Protein AF-H9GMM7-F1 (afdb_monomer)

Foldseek 3Di:
DDDDQAAPVNDPDPVVVLVVLCVQQVCCLVPVVVCVVVVHDRDLDDDDDDDPPNCPVVSVSNSCNVNVAAEAEDELVNLPPPDQPVNLVVLVVSLVVCVVRPVYDYHYHNVCSLVDDPPPDDDDCVRSVVSVVSNVCSSVVVVDPPPPPPDDDDDDDDDDDDDDDDDDDDDDDDDD

InterPro domains:
  IPR003593 AAA+ ATPase domain [SM00382] (42-160)
  IPR003959 ATPase, AAA-type, core [PF00004] (46-144)
  IPR027417 P-loop containing nucleoside triphosphate hydrolase [G3DSA:3.40.50.300] (2-171)
  IPR027417 P-loop containing nucleoside triphosphate hydrolase [SSF52540] (4-142)
  IPR050168 AAA ATPase domain-containing protein [PTHR23077] (4-165)

Mean predicted aligned error: 12.72 Å

Sequence (176 aa):
MDFKPVIWDQIGGLEDVKLKLKQSIEWPIKFPEAFVRMGLTRPKGILLYGPSGCAKTTLVKAAATSCHCSFLSVSGADLFSPYVGDSEKILSQVFRQARANTPAIVFLDEIDAILGSRSVGKTDHGVQERVLSVLLNEMDGVGLKLTERRGYKAELEGGSGEQIENEKEVFIPRTS

Secondary structure (DSSP, 8-state):
--PPP--GGGS-S-HHHHHHHIIIIIHHHH-HHHHHHTTPPPP-------STTS-HHHHHHHHHHHHT-EEEEEEHHHHT-SSTTHHHHHHHHHHHHHHHTSSEEEEEESHHHHH-------S-THHHHHHHHHHHHHHHTTT------S----------------------PPP-

pLDDT: mean 71.83, std 20.39, range [27.73, 91.12]

Organism: Anolis carolinensis (NCBI:txid28377)

Radius of gyration: 18.54 Å; Cα contacts (8 Å, |Δi|>4): 137; chains: 1; bounding box: 48×41×50 Å

Solvent-accessible surface area (backbone atoms only — not comparable to full-atom values): 11499 Å² total; per-residue (Å²): 129,89,70,84,82,36,55,69,85,78,50,83,74,62,61,71,58,54,49,51,50,40,59,61,55,43,40,58,70,75,41,49,67,59,32,61,76,69,71,52,79,78,71,89,76,82,64,88,70,76,69,89,86,72,51,60,74,56,52,53,45,15,51,30,48,74,61,72,32,44,70,45,79,47,45,32,73,71,53,66,54,98,56,92,68,55,34,52,53,51,51,55,48,50,54,51,50,38,65,74,42,67,63,50,46,79,44,72,41,58,53,65,69,47,65,50,81,89,65,97,70,86,93,75,61,67,64,48,55,50,43,44,50,51,51,51,37,62,71,75,38,73,82,62,76,76,73,74,73,85,80,84,85,77,87,83,88,88,82,87,86,84,90,80,88,91,76,79,77,58,84,75,80,84,83,129

Nearest PDB structures (foldseek):
  7ln0-assembly1_A  TM=9.190E-01  e=4.250E-09  Homo sapiens
  9e8g-assembly1_D  TM=9.251E-01  e=9.830E-09  Homo sapiens
  7ln4-assembly1_E  TM=8.714E-01  e=7.860E-09  Homo sapiens
  8u9z-assembly1_E  TM=8.955E-01  e=1.229E-08  Saccharomyces cerevisiae
  8rsc-assembly1_F  TM=8.765E-01  e=2.273E-08  Homo sapiens

Structure (mmCIF, N/CA/C/O backbone):
data_AF-H9GMM7-F1
#
_entry.id   AF-H9GMM7-F1
#
loop_
_atom_site.group_PDB
_atom_site.id
_atom_site.type_symbol
_atom_site.label_atom_id
_atom_site.label_alt_id
_atom_site.label_comp_id
_atom_site.label_asym_id
_atom_site.label_entity_id
_atom_site.label_seq_id
_atom_site.pdbx_PDB_ins_code
_atom_site.Cartn_x
_atom_site.Cartn_y
_atom_site.Cartn_z
_atom_site.occupancy
_atom_site.B_iso_or_equiv
_atom_site.auth_seq_id
_atom_site.auth_comp_id
_atom_site.auth_asym_id
_atom_site.auth_atom_id
_atom_site.pdbx_PDB_model_num
ATOM 1 N N . MET A 1 1 ? -7.288 13.085 -6.027 1.00 40.41 1 MET A N 1
ATOM 2 C CA . MET A 1 1 ? -6.879 12.439 -7.288 1.00 40.41 1 MET A CA 1
ATOM 3 C C . MET A 1 1 ? -7.892 11.348 -7.564 1.00 40.41 1 MET A C 1
ATOM 5 O O . MET A 1 1 ? -7.877 10.345 -6.865 1.00 40.41 1 MET A O 1
ATOM 9 N N . ASP A 1 2 ? -8.805 11.576 -8.505 1.00 53.28 2 ASP A N 1
ATOM 10 C CA . ASP A 1 2 ? -9.782 10.569 -8.920 1.00 53.28 2 ASP A CA 1
ATOM 11 C C . ASP A 1 2 ? -9.131 9.637 -9.943 1.00 53.28 2 ASP A C 1
ATOM 13 O O . ASP A 1 2 ? -8.730 10.062 -11.027 1.00 53.28 2 ASP A O 1
ATOM 17 N N . PHE A 1 3 ? -8.980 8.363 -9.587 1.00 69.56 3 PHE A N 1
ATOM 18 C CA . PHE A 1 3 ? -8.647 7.321 -10.552 1.00 69.56 3 PHE A CA 1
ATOM 19 C C . PHE A 1 3 ? -9.947 6.760 -11.135 1.00 69.56 3 PHE A C 1
ATOM 21 O O . PHE A 1 3 ? -10.979 6.736 -10.466 1.00 69.56 3 PHE A O 1
ATOM 28 N N . LYS A 1 4 ? -9.914 6.293 -12.388 1.00 78.12 4 LYS A N 1
ATOM 29 C CA . LYS A 1 4 ? -11.082 5.655 -13.007 1.00 78.12 4 LYS A CA 1
ATOM 30 C C . LYS A 1 4 ? -11.512 4.449 -12.153 1.00 78.12 4 LYS A C 1
ATOM 32 O O . LYS A 1 4 ? -10.677 3.559 -11.976 1.00 78.12 4 LYS A O 1
ATOM 37 N N . PRO A 1 5 ? -12.763 4.388 -11.657 1.00 81.31 5 PRO A N 1
ATOM 38 C CA . PRO A 1 5 ? -13.224 3.260 -10.858 1.00 81.31 5 PRO A CA 1
ATOM 39 C C . PRO A 1 5 ? -13.133 1.974 -11.680 1.00 81.31 5 PRO A C 1
ATOM 41 O O . PRO A 1 5 ? -13.565 1.932 -12.835 1.00 81.31 5 PRO A O 1
ATOM 44 N N . VAL A 1 6 ? -12.542 0.942 -11.080 1.00 86.75 6 VAL A N 1
ATOM 45 C CA . VAL A 1 6 ? -12.380 -0.381 -11.690 1.00 86.75 6 VAL A CA 1
ATOM 46 C C . VAL A 1 6 ? -13.191 -1.372 -10.872 1.00 86.75 6 VAL A C 1
ATOM 48 O O . VAL A 1 6 ? -13.133 -1.354 -9.647 1.00 86.75 6 VAL A O 1
ATOM 51 N N . ILE A 1 7 ? -13.946 -2.241 -11.534 1.00 88.69 7 ILE A N 1
ATOM 52 C CA . ILE A 1 7 ? -14.697 -3.310 -10.863 1.00 88.69 7 ILE A CA 1
ATOM 53 C C . ILE A 1 7 ? -14.005 -4.656 -11.061 1.00 88.69 7 ILE A C 1
ATOM 55 O O . ILE A 1 7 ? -13.323 -4.874 -12.061 1.00 88.69 7 ILE A O 1
ATOM 59 N N . TRP A 1 8 ? -14.202 -5.579 -10.118 1.00 87.12 8 TRP A N 1
ATOM 60 C CA . TRP A 1 8 ? -13.618 -6.923 -10.181 1.00 87.12 8 TRP A CA 1
ATOM 61 C C . TRP A 1 8 ? -13.941 -7.665 -11.484 1.00 87.12 8 TRP A C 1
ATOM 63 O O . TRP A 1 8 ? -13.086 -8.394 -11.985 1.00 87.12 8 TRP A O 1
ATOM 73 N N . ASP A 1 9 ? -15.131 -7.436 -12.042 1.00 86.94 9 ASP A N 1
ATOM 74 C CA . ASP A 1 9 ? -15.609 -8.083 -13.270 1.00 86.94 9 ASP A CA 1
ATOM 75 C C . ASP A 1 9 ? -14.888 -7.593 -14.535 1.00 86.94 9 ASP A C 1
ATOM 77 O O . ASP A 1 9 ? -14.891 -8.274 -15.554 1.00 86.94 9 ASP A O 1
ATOM 81 N N . GLN A 1 10 ? -14.226 -6.430 -14.479 1.00 85.94 10 GLN A N 1
ATOM 82 C CA . GLN A 1 10 ? -13.404 -5.923 -15.586 1.00 85.94 10 GLN A CA 1
ATOM 83 C C . GLN A 1 10 ? -12.032 -6.602 -15.666 1.00 85.94 10 GLN A C 1
ATOM 85 O O . GLN A 1 10 ? -11.309 -6.416 -16.644 1.00 85.94 10 GLN A O 1
ATOM 90 N N . ILE A 1 11 ? -11.648 -7.364 -14.643 1.00 86.38 11 ILE A N 1
ATOM 91 C CA . ILE A 1 11 ? -10.372 -8.071 -14.590 1.00 86.38 11 ILE A CA 1
ATOM 92 C C . ILE A 1 11 ? -10.656 -9.526 -14.953 1.00 86.38 11 ILE A C 1
ATOM 94 O O . ILE A 1 11 ? -11.391 -10.196 -14.237 1.00 86.38 11 ILE A O 1
ATOM 98 N N . GLY A 1 12 ? -10.099 -10.038 -16.048 1.00 85.06 12 GLY A N 1
ATOM 99 C CA . GLY A 1 12 ? -10.225 -11.457 -16.403 1.00 85.06 12 GLY A CA 1
ATOM 100 C C . GLY A 1 12 ? -9.301 -12.344 -15.561 1.00 85.06 12 GLY A C 1
ATOM 101 O O . GLY A 1 12 ? -8.162 -11.960 -15.297 1.00 85.06 12 GLY A O 1
ATOM 102 N N . GLY A 1 13 ? -9.776 -13.525 -15.155 1.00 87.25 13 GLY A N 1
ATOM 103 C CA . GLY A 1 13 ? -8.976 -14.525 -14.438 1.00 87.25 13 GLY A CA 1
ATOM 104 C C . GLY A 1 13 ? -8.567 -14.117 -13.016 1.00 87.25 13 GLY A C 1
ATOM 105 O O . GLY A 1 13 ? -9.158 -13.219 -12.407 1.00 87.25 13 GLY A O 1
ATOM 106 N N . LEU A 1 14 ? -7.499 -14.742 -12.503 1.00 85.62 14 LEU A N 1
ATOM 107 C CA . LEU A 1 14 ? -6.891 -14.453 -11.194 1.00 85.62 14 LEU A CA 1
ATOM 108 C C . LEU A 1 14 ? -7.867 -14.613 -10.015 1.00 85.62 14 LEU A C 1
ATOM 110 O O . LEU A 1 14 ? -7.762 -13.896 -9.020 1.00 85.62 14 LEU A O 1
ATOM 114 N N . GLU A 1 15 ? -8.816 -15.541 -10.114 1.00 87.44 15 GLU A N 1
ATOM 115 C CA . GLU A 1 15 ? -9.887 -15.771 -9.138 1.00 87.44 15 GLU A CA 1
ATOM 116 C C . GLU A 1 15 ? -9.335 -15.968 -7.722 1.00 87.44 15 GLU A C 1
ATOM 118 O O . GLU A 1 15 ? -9.812 -15.329 -6.783 1.00 87.44 15 GLU A O 1
ATOM 123 N N . ASP A 1 16 ? -8.262 -16.747 -7.585 1.00 87.69 16 ASP A N 1
ATOM 124 C CA . ASP A 1 16 ? -7.597 -16.984 -6.301 1.00 87.69 16 ASP A CA 1
ATOM 125 C C . ASP A 1 16 ? -6.982 -15.707 -5.718 1.00 87.69 16 ASP A C 1
ATOM 127 O O . ASP A 1 16 ? -7.075 -15.448 -4.517 1.00 87.69 16 ASP A O 1
ATOM 131 N N . VAL A 1 17 ? -6.365 -14.873 -6.560 1.00 87.75 17 VAL A N 1
ATOM 132 C CA . VAL A 1 17 ? -5.740 -13.611 -6.132 1.00 87.75 17 VAL A CA 1
ATOM 133 C C . VAL A 1 17 ? -6.809 -12.591 -5.756 1.00 87.75 17 VAL A C 1
ATOM 135 O O . VAL A 1 17 ? -6.696 -11.935 -4.720 1.00 87.75 17 VAL A O 1
ATOM 138 N N . LYS A 1 18 ? -7.877 -12.485 -6.555 1.00 89.38 18 LYS A N 1
ATOM 139 C CA . LYS A 1 18 ? -9.043 -11.651 -6.245 1.00 89.38 18 LYS A CA 1
ATOM 140 C C . LYS A 1 18 ? -9.661 -12.073 -4.917 1.00 89.38 18 LYS A C 1
ATOM 142 O O . LYS A 1 18 ? -9.950 -11.214 -4.089 1.00 89.38 18 LYS A O 1
ATOM 147 N N . LEU A 1 19 ? -9.839 -13.377 -4.693 1.00 90.31 19 LEU A N 1
ATOM 148 C CA . LEU A 1 19 ? -10.380 -13.900 -3.443 1.00 90.31 19 LEU A CA 1
ATOM 149 C C . LEU A 1 19 ? -9.476 -13.539 -2.262 1.00 90.31 19 LEU A C 1
ATOM 151 O O . LEU A 1 19 ? -9.968 -12.961 -1.298 1.00 90.31 19 LEU A O 1
ATOM 155 N N . LYS A 1 20 ? -8.163 -13.781 -2.358 1.00 89.12 20 LYS A N 1
ATOM 156 C CA . LYS A 1 20 ? -7.197 -13.404 -1.311 1.00 89.12 20 LYS A CA 1
ATOM 157 C C . LYS A 1 20 ? -7.235 -11.904 -1.008 1.00 89.12 20 LYS A C 1
ATOM 159 O O . LYS A 1 20 ? -7.299 -11.522 0.155 1.00 89.12 20 LYS A O 1
ATOM 164 N N . LEU A 1 21 ? -7.278 -11.047 -2.030 1.00 88.88 21 LEU A N 1
ATOM 165 C CA . LEU A 1 21 ? -7.389 -9.596 -1.840 1.00 88.88 21 LEU A CA 1
ATOM 166 C C . LEU A 1 21 ? -8.697 -9.198 -1.147 1.00 88.88 21 LEU A C 1
ATOM 168 O O . LEU A 1 21 ? -8.673 -8.393 -0.217 1.00 88.88 21 LEU A O 1
ATOM 172 N N . LYS A 1 22 ? -9.832 -9.789 -1.539 1.00 89.56 22 LYS A N 1
ATOM 173 C CA . LYS A 1 22 ? -11.119 -9.573 -0.858 1.00 89.56 22 LYS A CA 1
ATOM 174 C C . LYS A 1 22 ? -11.054 -10.016 0.606 1.00 89.56 22 LYS A C 1
ATOM 176 O O . LYS A 1 22 ? -11.497 -9.288 1.488 1.00 89.56 22 LYS A O 1
ATOM 181 N N . GLN A 1 23 ? -10.446 -11.165 0.886 1.00 88.31 23 GLN A N 1
ATOM 182 C CA . GLN A 1 23 ? -10.272 -11.675 2.247 1.00 88.31 23 GLN A CA 1
ATOM 183 C C . GLN A 1 23 ? -9.379 -10.784 3.110 1.00 88.31 23 GLN A C 1
ATOM 185 O O . GLN A 1 23 ? -9.640 -10.615 4.298 1.00 88.31 23 GLN A O 1
ATOM 190 N N . SER A 1 24 ? -8.327 -10.214 2.527 1.00 86.25 24 SER A N 1
ATOM 191 C CA . SER A 1 24 ? -7.369 -9.390 3.260 1.00 86.25 24 SER A CA 1
ATOM 192 C C . SER A 1 24 ? -7.809 -7.937 3.426 1.00 86.25 24 SER A C 1
ATOM 194 O O . SER A 1 24 ? -7.427 -7.317 4.412 1.00 86.25 24 SER A O 1
ATOM 196 N N . ILE A 1 25 ? -8.595 -7.385 2.497 1.00 86.12 25 ILE A N 1
ATOM 197 C CA . ILE A 1 25 ? -8.978 -5.962 2.502 1.00 86.12 25 ILE A CA 1
ATOM 198 C C . ILE A 1 25 ? -10.464 -5.789 2.822 1.00 86.12 25 ILE A C 1
ATOM 200 O O . ILE A 1 25 ? -10.826 -5.046 3.730 1.00 86.12 25 ILE A O 1
ATOM 204 N N . GLU A 1 26 ? -11.338 -6.485 2.095 1.00 87.25 26 GLU A N 1
ATOM 205 C CA . GLU A 1 26 ? -12.785 -6.266 2.147 1.00 87.25 26 GLU A CA 1
ATOM 206 C C . GLU A 1 26 ? -13.414 -6.886 3.402 1.00 87.25 26 GLU A C 1
ATOM 208 O O . GLU A 1 26 ? -14.242 -6.260 4.065 1.00 87.25 26 GLU A O 1
ATOM 213 N N . TRP A 1 27 ? -13.008 -8.103 3.772 1.00 88.31 27 TRP A N 1
ATOM 214 C CA . TRP A 1 27 ? -13.597 -8.818 4.909 1.00 88.31 27 TRP A CA 1
ATOM 215 C C . TRP A 1 27 ? -13.318 -8.165 6.270 1.00 88.31 27 TRP A C 1
ATOM 217 O O . TRP A 1 27 ? -14.265 -8.069 7.051 1.00 88.31 27 TRP A O 1
ATOM 227 N N . PR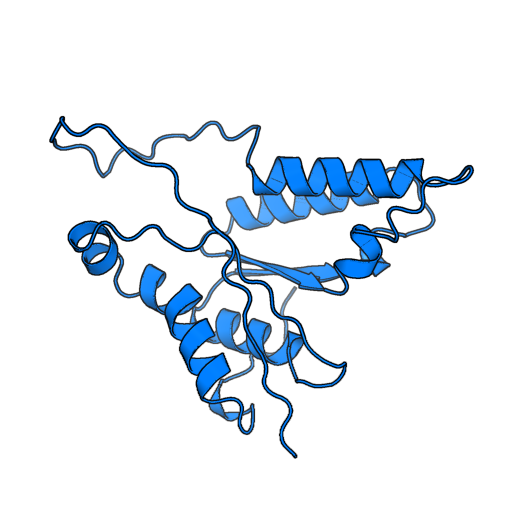O A 1 28 ? -12.105 -7.659 6.578 1.00 84.12 28 PRO A N 1
ATOM 228 C CA . PRO A 1 28 ? -11.861 -6.944 7.831 1.00 84.12 28 PRO A CA 1
ATOM 229 C C . PRO A 1 28 ? -12.707 -5.679 7.994 1.00 84.12 28 PRO A C 1
ATOM 231 O O . PRO A 1 28 ? -13.017 -5.294 9.119 1.00 84.12 28 PRO A O 1
ATOM 234 N N . ILE A 1 29 ? -13.063 -5.028 6.881 1.00 84.06 29 ILE A N 1
ATOM 235 C CA . ILE A 1 29 ? -13.897 -3.821 6.869 1.00 84.06 29 ILE A CA 1
ATOM 236 C C . ILE A 1 29 ? -15.376 -4.197 7.011 1.00 84.06 29 ILE A C 1
ATOM 238 O O . ILE A 1 29 ? -16.099 -3.558 7.771 1.00 84.06 29 ILE A O 1
ATOM 242 N N . LYS A 1 30 ? -15.828 -5.245 6.309 1.00 85.19 30 LYS A N 1
ATOM 243 C CA . LYS A 1 30 ? -17.231 -5.691 6.326 1.00 85.19 30 LYS A CA 1
ATOM 244 C C . LYS A 1 30 ? -17.628 -6.455 7.590 1.00 85.19 30 LYS A C 1
ATOM 246 O O . LYS A 1 30 ? -18.768 -6.337 8.024 1.00 85.19 30 LYS A O 1
ATOM 251 N N . PHE A 1 31 ? -16.718 -7.236 8.172 1.00 87.25 31 PHE A N 1
ATOM 252 C CA . PHE A 1 31 ? -17.006 -8.153 9.282 1.00 87.25 31 PHE A CA 1
ATOM 253 C C . PHE A 1 31 ? -16.039 -7.979 10.469 1.00 87.25 31 PHE A C 1
ATOM 255 O O . PHE A 1 31 ? -15.405 -8.949 10.893 1.00 87.25 31 PHE A O 1
ATOM 262 N N . PRO A 1 32 ? -15.910 -6.772 11.050 1.00 83.25 32 PRO A N 1
ATOM 263 C CA . PRO A 1 32 ? -14.945 -6.515 12.120 1.00 83.25 32 PRO A CA 1
ATOM 264 C C . PRO A 1 32 ? -15.193 -7.373 13.373 1.00 83.25 32 PRO A C 1
ATOM 266 O O . PRO A 1 32 ? -14.242 -7.851 13.990 1.00 83.25 32 PRO A O 1
ATOM 269 N N . GLU A 1 33 ? -16.455 -7.637 13.724 1.00 86.00 33 GLU A N 1
ATOM 270 C CA . GLU A 1 33 ? -16.819 -8.445 14.898 1.00 86.00 33 GLU A CA 1
ATOM 271 C C . GLU A 1 33 ? -16.358 -9.903 14.784 1.00 86.00 33 GLU A C 1
ATOM 273 O O . GLU A 1 33 ? -15.934 -10.507 15.770 1.00 86.00 33 GLU A O 1
ATOM 278 N N . ALA A 1 34 ? -16.395 -10.471 13.575 1.00 85.44 34 ALA A N 1
ATOM 279 C CA . ALA A 1 34 ? -15.941 -11.835 13.334 1.00 85.44 34 ALA A CA 1
ATOM 280 C C . ALA A 1 34 ? -14.430 -11.968 13.583 1.00 85.44 34 ALA A C 1
ATOM 282 O O . ALA A 1 34 ? -13.994 -12.946 14.185 1.00 85.44 34 ALA A O 1
ATOM 283 N N . PHE A 1 35 ? -13.640 -10.962 13.193 1.00 82.44 35 PHE A N 1
ATOM 284 C CA . PHE A 1 35 ? -12.196 -10.936 13.443 1.00 82.44 35 PHE A CA 1
ATOM 285 C C . PHE A 1 35 ? -11.876 -10.858 14.937 1.00 82.44 35 PHE A C 1
ATOM 287 O O . PHE A 1 35 ? -11.020 -11.603 15.408 1.00 82.44 35 PHE A O 1
ATOM 294 N N . VAL A 1 36 ? -12.601 -10.021 15.689 1.00 82.31 36 VAL A N 1
ATOM 295 C CA . VAL A 1 36 ? -12.434 -9.911 17.148 1.00 82.31 36 VAL A CA 1
ATOM 296 C C . VAL A 1 36 ? -12.773 -11.233 17.833 1.00 82.31 36 VAL A C 1
ATOM 298 O O . VAL A 1 36 ? -11.989 -11.724 18.638 1.00 82.31 36 VAL A O 1
ATOM 301 N N . ARG A 1 37 ? -13.903 -11.852 17.471 1.00 85.62 37 ARG A N 1
ATOM 302 C CA . ARG A 1 37 ? -14.341 -13.133 18.051 1.00 85.62 37 ARG A CA 1
ATOM 303 C C . ARG A 1 37 ? -13.377 -14.285 17.779 1.00 85.62 37 ARG A C 1
ATOM 305 O O . ARG A 1 37 ? -13.264 -15.178 18.608 1.00 85.62 37 ARG A O 1
ATOM 312 N N . MET A 1 38 ? -12.719 -14.282 16.623 1.00 85.81 38 MET A N 1
ATOM 313 C CA . MET A 1 38 ? -11.742 -15.308 16.249 1.00 85.81 38 MET A CA 1
ATOM 314 C C . MET A 1 38 ? -10.318 -14.992 16.731 1.00 85.81 38 MET A C 1
ATOM 316 O O . MET A 1 38 ? -9.410 -15.771 16.460 1.00 85.81 38 MET A O 1
ATOM 320 N N . GLY A 1 39 ? -10.093 -13.849 17.393 1.00 83.19 39 GLY A N 1
ATOM 321 C CA . GLY A 1 39 ? -8.751 -13.409 17.782 1.00 83.19 39 GLY A CA 1
ATOM 322 C C . GLY A 1 39 ? -7.826 -13.132 16.590 1.00 83.19 39 GLY A C 1
ATOM 323 O O . GLY A 1 39 ? -6.607 -13.157 16.735 1.00 83.19 39 GLY A O 1
ATOM 324 N N . LEU A 1 40 ? -8.382 -12.885 15.398 1.00 81.25 40 LEU A N 1
ATOM 325 C CA . LEU A 1 40 ? -7.598 -12.656 14.189 1.00 81.25 40 LEU A CA 1
ATOM 326 C C . LEU A 1 40 ? -7.127 -11.206 14.122 1.00 81.25 40 LEU A C 1
ATOM 328 O O . LEU A 1 40 ? -7.917 -10.259 14.182 1.00 81.25 40 LEU A O 1
ATOM 332 N N . THR A 1 41 ? -5.826 -11.027 13.917 1.00 72.06 41 THR A N 1
ATOM 333 C CA . THR A 1 41 ? -5.245 -9.717 13.641 1.00 72.06 41 THR A CA 1
A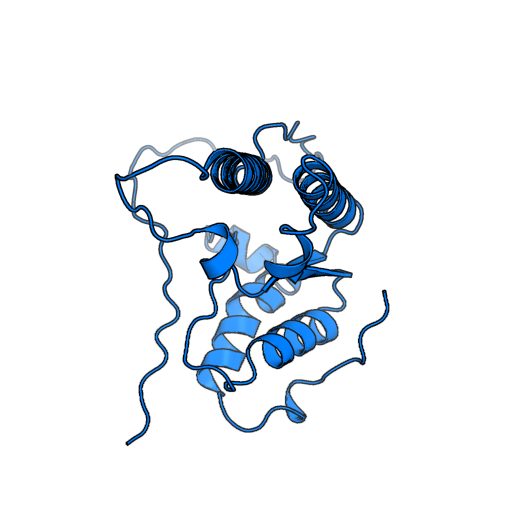TOM 334 C C . THR A 1 41 ? -5.539 -9.297 12.203 1.00 72.06 41 THR A C 1
ATOM 336 O O . THR A 1 41 ? -5.531 -10.095 11.263 1.00 72.06 41 THR A O 1
ATOM 339 N N . ARG A 1 42 ? -5.829 -8.006 12.020 1.00 74.12 42 ARG A N 1
ATOM 340 C CA . ARG A 1 42 ? -6.026 -7.430 10.687 1.00 74.12 42 ARG A CA 1
ATOM 341 C C . ARG A 1 42 ? -4.675 -7.389 9.964 1.00 74.12 42 ARG A C 1
ATOM 343 O O . ARG A 1 42 ? -3.702 -6.935 10.575 1.00 74.12 42 ARG A O 1
ATOM 350 N N . PRO A 1 43 ? -4.591 -7.830 8.697 1.00 75.81 43 PRO A N 1
ATOM 351 C CA . PRO A 1 43 ? -3.345 -7.751 7.947 1.00 75.81 43 PRO A CA 1
ATOM 352 C C . PRO A 1 43 ? -2.920 -6.284 7.811 1.00 75.81 43 PRO A C 1
ATOM 354 O O . PRO A 1 43 ? -3.724 -5.432 7.436 1.00 75.81 43 PRO A O 1
ATOM 357 N N . LYS A 1 44 ? -1.660 -5.989 8.149 1.00 76.94 44 LYS A N 1
ATOM 358 C CA . LYS A 1 44 ? -1.108 -4.623 8.108 1.00 76.94 44 LYS A CA 1
ATOM 359 C C . LYS A 1 44 ? -0.653 -4.201 6.709 1.00 76.94 44 LYS A C 1
ATOM 361 O O . LYS A 1 44 ? -0.609 -3.012 6.421 1.00 76.94 44 LYS A O 1
ATOM 366 N N . GLY A 1 45 ? -0.325 -5.162 5.851 1.00 84.31 45 GLY A N 1
ATOM 367 C CA . GLY A 1 45 ? 0.162 -4.923 4.498 1.00 84.31 45 GLY A CA 1
ATOM 368 C C . GLY A 1 45 ? -0.039 -6.147 3.613 1.00 84.31 45 GLY A C 1
ATOM 369 O O . GLY A 1 45 ? -0.211 -7.262 4.107 1.00 84.31 45 GLY A O 1
ATOM 370 N N . ILE A 1 46 ? -0.054 -5.918 2.302 1.00 88.06 46 ILE A N 1
ATOM 371 C CA . ILE A 1 46 ? -0.185 -6.953 1.275 1.00 88.06 46 ILE A CA 1
ATOM 372 C C . ILE A 1 46 ? 0.896 -6.685 0.237 1.00 88.06 46 ILE A C 1
ATOM 374 O O . ILE A 1 46 ? 0.959 -5.587 -0.313 1.00 88.06 46 ILE A O 1
ATOM 378 N N . LEU A 1 47 ? 1.718 -7.693 -0.043 1.00 88.62 47 LEU A N 1
ATOM 379 C CA . LEU A 1 47 ? 2.709 -7.634 -1.108 1.00 88.62 47 LEU A CA 1
ATOM 380 C C . LEU A 1 47 ? 2.165 -8.350 -2.345 1.00 88.62 47 LEU A C 1
ATOM 382 O O . LEU A 1 47 ? 1.889 -9.549 -2.314 1.00 88.62 47 LEU A O 1
ATOM 386 N N . LEU A 1 48 ? 2.017 -7.607 -3.440 1.00 86.81 48 LEU A N 1
ATOM 387 C CA . LEU A 1 48 ? 1.686 -8.162 -4.748 1.00 86.81 48 LEU A CA 1
ATOM 388 C C . LEU A 1 48 ? 2.956 -8.241 -5.587 1.00 86.81 48 LEU A C 1
ATOM 390 O O . LEU A 1 48 ? 3.462 -7.219 -6.041 1.00 86.81 48 LEU A O 1
ATOM 394 N N . TYR A 1 49 ? 3.443 -9.451 -5.838 1.00 84.38 49 TYR A N 1
ATOM 395 C CA . TYR A 1 49 ? 4.611 -9.682 -6.685 1.00 84.38 49 TYR A CA 1
ATOM 396 C C . TYR A 1 49 ? 4.240 -10.497 -7.921 1.00 84.38 49 TYR A C 1
ATOM 398 O O . TYR A 1 49 ? 3.171 -11.081 -7.987 1.00 84.38 49 TYR A O 1
ATOM 406 N N . GLY A 1 50 ? 5.096 -10.502 -8.939 1.00 82.00 50 GLY A N 1
ATOM 407 C CA . GLY A 1 50 ? 4.919 -11.293 -10.161 1.00 82.00 50 GLY A CA 1
ATOM 408 C C . GLY A 1 50 ? 5.477 -10.567 -11.385 1.00 82.00 50 GLY A C 1
ATOM 409 O O . GLY A 1 50 ? 5.831 -9.393 -11.264 1.00 82.00 50 GLY A O 1
ATOM 410 N N . PRO A 1 51 ? 5.495 -11.195 -12.569 1.00 73.81 51 PRO A N 1
ATOM 411 C CA . PRO A 1 51 ? 6.001 -10.562 -13.784 1.00 73.81 51 PRO A CA 1
ATOM 412 C C . PRO A 1 51 ? 5.228 -9.281 -14.144 1.00 73.81 51 PRO A C 1
ATOM 414 O O . PRO A 1 51 ? 4.0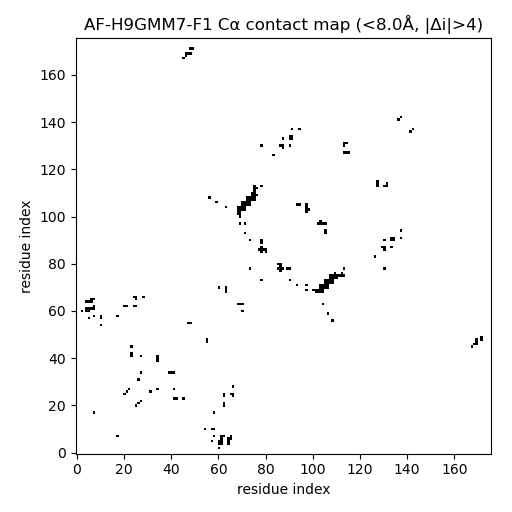69 -9.088 -13.746 1.00 73.81 51 PRO A O 1
ATOM 417 N N . SER A 1 52 ? 5.878 -8.361 -14.856 1.00 72.56 52 SER A N 1
ATOM 418 C CA . SER A 1 52 ? 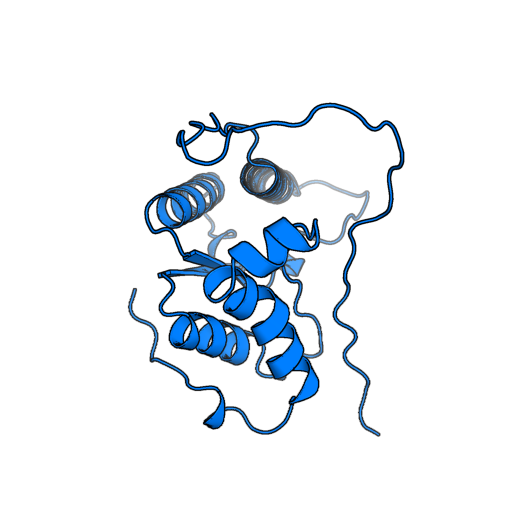5.217 -7.160 -15.372 1.00 72.56 52 SER A CA 1
ATOM 419 C C . SER A 1 52 ? 4.046 -7.563 -16.283 1.00 72.56 52 SER A C 1
ATOM 421 O O . SER A 1 52 ? 4.089 -8.584 -16.964 1.00 72.56 52 SER A O 1
ATOM 423 N N . GLY A 1 53 ? 2.942 -6.812 -16.232 1.00 72.62 53 GLY A N 1
ATOM 424 C CA . GLY A 1 53 ? 1.736 -7.105 -17.023 1.00 72.62 53 GLY A CA 1
ATOM 425 C C . GLY A 1 53 ? 0.641 -7.933 -16.330 1.00 72.62 53 GLY A C 1
ATOM 426 O O . GLY A 1 53 ? -0.465 -8.003 -16.854 1.00 72.62 53 GLY A O 1
ATOM 427 N N . CYS A 1 54 ? 0.852 -8.476 -15.121 1.00 74.25 54 CYS A N 1
ATOM 428 C CA . CYS A 1 54 ? -0.176 -9.251 -14.386 1.00 74.25 54 CYS A CA 1
ATOM 429 C C . CYS A 1 54 ? -1.268 -8.411 -13.685 1.00 74.25 54 CYS A C 1
ATOM 431 O O . CYS A 1 54 ? -1.732 -8.782 -12.610 1.00 74.25 54 CYS A O 1
ATOM 433 N N . ALA A 1 55 ? -1.648 -7.255 -14.234 1.00 82.56 55 ALA A N 1
ATOM 434 C CA . ALA A 1 55 ? -2.739 -6.411 -13.727 1.00 82.56 55 ALA A CA 1
ATOM 435 C C . ALA A 1 55 ? -2.671 -6.021 -12.226 1.00 82.56 55 ALA A C 1
ATOM 437 O O . ALA A 1 55 ? -3.693 -5.642 -11.659 1.00 82.56 55 ALA A O 1
ATOM 438 N N . LYS A 1 56 ? -1.494 -6.060 -11.577 1.00 88.31 56 LYS A N 1
ATOM 439 C CA . LYS A 1 56 ? -1.308 -5.741 -10.143 1.00 88.31 56 LYS A CA 1
ATOM 440 C C . LYS A 1 56 ? -1.906 -4.383 -9.767 1.00 88.31 56 LYS A C 1
ATOM 442 O O . LYS A 1 56 ? -2.781 -4.312 -8.911 1.00 88.31 56 LYS A O 1
ATOM 447 N N . THR A 1 57 ? -1.516 -3.326 -10.477 1.00 87.75 57 THR A N 1
ATOM 448 C CA . THR A 1 57 ? -2.035 -1.966 -10.270 1.00 87.75 57 THR A CA 1
ATOM 449 C C . THR A 1 57 ? -3.556 -1.900 -10.471 1.00 87.75 57 THR A C 1
ATOM 451 O O . THR A 1 57 ? -4.259 -1.211 -9.735 1.00 87.75 57 THR A O 1
ATOM 454 N N . THR A 1 58 ? -4.092 -2.650 -11.438 1.00 89.31 58 THR A N 1
ATOM 455 C CA . THR A 1 58 ? -5.536 -2.719 -11.718 1.00 89.31 58 THR A CA 1
ATOM 456 C C . THR A 1 58 ? -6.301 -3.464 -10.620 1.00 89.31 58 THR A C 1
ATOM 458 O O . THR A 1 58 ? -7.377 -3.019 -10.228 1.00 89.31 58 THR A O 1
ATOM 461 N N . LEU A 1 59 ? -5.741 -4.550 -10.075 1.00 89.69 59 LEU A N 1
ATOM 462 C CA . LEU A 1 59 ? -6.313 -5.310 -8.959 1.00 89.69 59 LEU A CA 1
ATOM 463 C C . LEU A 1 59 ? -6.435 -4.456 -7.697 1.00 89.69 59 LE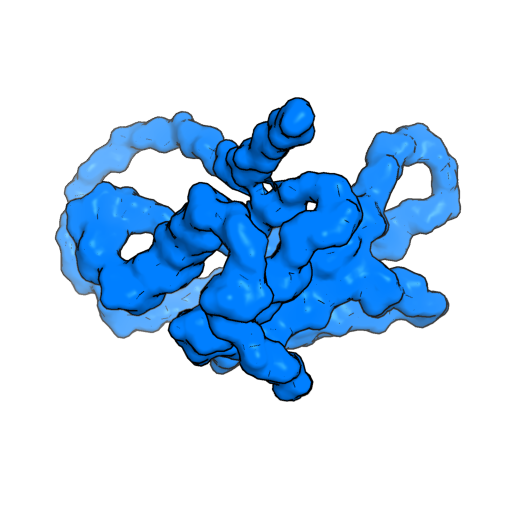U A C 1
ATOM 465 O O . LEU A 1 59 ? -7.478 -4.479 -7.045 1.00 89.69 59 LEU A O 1
ATOM 469 N N . VAL A 1 60 ? -5.404 -3.674 -7.365 1.00 89.44 60 VAL A N 1
ATOM 470 C CA . VAL A 1 60 ? -5.452 -2.800 -6.182 1.00 89.44 60 VAL A CA 1
ATOM 471 C C . VAL A 1 60 ? -6.486 -1.692 -6.367 1.00 89.44 60 VAL A C 1
ATOM 473 O O . VAL A 1 60 ? -7.268 -1.430 -5.455 1.00 89.44 60 VAL A O 1
ATOM 476 N N . LYS A 1 61 ? -6.559 -1.091 -7.561 1.00 89.75 61 LYS A N 1
ATOM 477 C CA . LYS A 1 61 ? -7.600 -0.106 -7.893 1.00 89.75 61 LYS A CA 1
ATOM 478 C C . LYS A 1 61 ? -9.002 -0.700 -7.752 1.00 89.75 61 LYS A C 1
ATOM 480 O O . LYS A 1 61 ? -9.862 -0.067 -7.148 1.00 89.75 61 LYS A O 1
ATOM 485 N N . ALA A 1 62 ? -9.214 -1.929 -8.227 1.00 90.75 62 ALA A N 1
ATOM 486 C CA . ALA A 1 62 ? -10.492 -2.616 -8.068 1.00 90.75 62 ALA A CA 1
ATOM 487 C C . ALA A 1 62 ? -10.835 -2.898 -6.599 1.00 90.75 62 ALA A C 1
ATOM 489 O O . ALA A 1 62 ? -11.974 -2.689 -6.181 1.00 90.75 62 ALA A O 1
ATOM 490 N N . ALA A 1 63 ? -9.851 -3.303 -5.791 1.00 89.19 63 ALA A N 1
ATOM 491 C CA . ALA A 1 63 ? -10.040 -3.487 -4.356 1.00 89.19 63 ALA A CA 1
ATOM 492 C C . ALA A 1 63 ? -10.420 -2.175 -3.650 1.00 89.19 63 ALA A C 1
ATOM 494 O O . ALA A 1 63 ? -11.351 -2.164 -2.843 1.00 89.19 63 ALA A O 1
ATOM 495 N N . ALA A 1 64 ? -9.754 -1.068 -3.993 1.00 90.06 64 ALA A N 1
ATOM 496 C CA . ALA A 1 64 ? -10.043 0.254 -3.446 1.00 90.06 64 ALA A CA 1
ATOM 497 C C . ALA A 1 64 ? -11.452 0.738 -3.811 1.00 90.06 64 ALA A C 1
ATOM 499 O O . ALA A 1 64 ? -12.199 1.161 -2.928 1.00 90.06 64 ALA A O 1
ATOM 500 N N . THR A 1 65 ? -11.843 0.606 -5.084 1.00 89.75 65 THR A N 1
ATOM 501 C CA . THR A 1 65 ? -13.196 0.937 -5.552 1.00 89.75 65 THR A CA 1
ATOM 502 C C . THR A 1 65 ? -14.252 0.071 -4.860 1.00 89.75 65 THR A C 1
ATOM 504 O O . THR A 1 65 ? -15.238 0.599 -4.359 1.00 89.75 65 THR A O 1
ATOM 507 N N . SER A 1 66 ? -14.033 -1.243 -4.761 1.00 87.88 66 SER A N 1
ATOM 508 C CA . SER A 1 66 ? -14.971 -2.182 -4.125 1.00 87.88 66 SER A CA 1
ATOM 509 C C . SER A 1 66 ? -15.203 -1.870 -2.644 1.00 87.88 66 SER A C 1
ATOM 511 O O . SER A 1 66 ? -16.328 -1.953 -2.149 1.00 87.88 66 SER A O 1
ATOM 513 N N . CYS A 1 67 ? -14.148 -1.475 -1.929 1.00 86.38 67 CYS A N 1
ATOM 514 C CA . CYS A 1 67 ? -14.227 -1.146 -0.506 1.00 86.38 67 CYS A CA 1
ATOM 515 C C . CYS A 1 67 ? -14.645 0.309 -0.234 1.00 86.38 67 CYS A C 1
ATOM 517 O O . CYS A 1 67 ? -14.825 0.661 0.927 1.00 86.38 67 CYS A O 1
ATOM 519 N N . HIS A 1 68 ? -14.816 1.137 -1.274 1.00 87.12 68 HIS A N 1
ATOM 520 C CA . HIS A 1 68 ? -15.080 2.578 -1.156 1.00 87.12 68 HIS A CA 1
ATOM 521 C C . HIS A 1 68 ? -14.039 3.293 -0.271 1.00 87.12 68 HIS A C 1
ATOM 523 O O . HIS A 1 68 ? -14.364 4.186 0.510 1.00 87.12 68 HIS A O 1
ATOM 529 N N . CYS A 1 69 ? -12.776 2.871 -0.382 1.00 86.69 69 CYS A N 1
ATOM 530 C CA . CYS A 1 69 ? -11.666 3.409 0.399 1.00 86.69 69 CYS A CA 1
ATOM 531 C C . CYS A 1 69 ? -10.958 4.537 -0.352 1.00 86.69 69 CYS A C 1
ATOM 533 O O . CYS A 1 69 ? -10.865 4.521 -1.581 1.00 86.69 69 CYS A O 1
ATOM 535 N N . SER A 1 70 ? -10.366 5.468 0.397 1.00 88.38 70 SER A N 1
ATOM 536 C CA . SER A 1 70 ? -9.429 6.433 -0.178 1.00 88.38 70 SER A CA 1
ATOM 537 C C . SER A 1 70 ? -8.223 5.697 -0.768 1.00 88.38 70 SER A C 1
ATOM 539 O O . SER A 1 70 ? -7.669 4.804 -0.129 1.00 88.38 70 SER A O 1
ATOM 541 N N . PHE A 1 71 ? -7.816 6.050 -1.983 1.00 90.38 71 PHE A N 1
ATOM 542 C CA . PHE A 1 71 ? -6.688 5.427 -2.669 1.00 90.38 71 PHE A CA 1
ATOM 543 C C . PHE A 1 71 ? -5.569 6.446 -2.849 1.00 90.38 71 PHE A C 1
ATOM 545 O O . PHE A 1 71 ? -5.762 7.476 -3.496 1.00 90.38 71 PHE A O 1
ATOM 552 N N . LEU A 1 72 ? -4.400 6.149 -2.288 1.00 90.19 72 LEU A N 1
ATOM 553 C CA . LEU A 1 72 ? -3.196 6.954 -2.447 1.00 90.19 72 LEU A CA 1
ATOM 554 C C . LEU A 1 72 ? -2.120 6.084 -3.085 1.00 90.19 72 LEU A C 1
ATOM 556 O O . LEU A 1 72 ? -1.800 5.026 -2.553 1.00 90.19 72 LEU A O 1
ATOM 560 N N . SER A 1 73 ? -1.568 6.513 -4.215 1.00 88.50 73 SER A N 1
ATOM 561 C CA . SER A 1 73 ? -0.488 5.803 -4.902 1.00 88.50 73 SER A CA 1
ATOM 562 C C . SER A 1 73 ? 0.814 6.581 -4.819 1.00 88.50 73 SER A C 1
ATOM 564 O O . SER A 1 73 ? 0.808 7.795 -5.014 1.00 88.50 73 SER A O 1
ATOM 566 N N . VAL A 1 74 ? 1.912 5.869 -4.593 1.00 87.94 74 VAL A N 1
ATOM 567 C CA . VAL A 1 74 ? 3.280 6.384 -4.668 1.00 87.94 74 VAL A CA 1
ATOM 568 C C . VAL A 1 74 ? 4.078 5.409 -5.519 1.00 87.94 74 VAL A C 1
ATOM 570 O O . VAL A 1 74 ? 4.124 4.225 -5.188 1.00 87.94 74 VAL A O 1
ATOM 573 N N . SER A 1 75 ? 4.674 5.874 -6.614 1.00 85.06 75 SER A N 1
ATOM 574 C CA . SER A 1 75 ? 5.636 5.078 -7.383 1.00 85.06 75 SER A CA 1
ATOM 575 C C . SER A 1 75 ? 7.055 5.354 -6.882 1.00 85.06 75 SER A C 1
ATOM 577 O O . SER A 1 75 ? 7.365 6.461 -6.437 1.00 85.06 75 SER A O 1
ATOM 579 N N . GLY A 1 76 ? 7.940 4.360 -6.986 1.00 78.31 76 GLY A N 1
ATOM 580 C CA . GLY A 1 76 ? 9.376 4.565 -6.811 1.00 78.31 76 GLY A CA 1
ATOM 581 C C . GLY A 1 76 ? 9.903 5.735 -7.652 1.00 78.31 76 GLY A C 1
ATOM 582 O O . GLY A 1 76 ? 10.663 6.551 -7.137 1.00 78.31 76 GLY A O 1
ATOM 583 N N . ALA A 1 77 ? 9.429 5.902 -8.891 1.00 76.19 77 ALA A N 1
ATOM 584 C CA . ALA A 1 77 ? 9.808 7.023 -9.751 1.00 76.19 77 ALA A CA 1
ATOM 585 C C . ALA A 1 77 ? 9.468 8.402 -9.145 1.00 76.19 77 ALA A C 1
ATOM 587 O O . ALA A 1 77 ? 10.267 9.332 -9.267 1.00 76.19 77 ALA A O 1
ATOM 588 N N . ASP A 1 78 ? 8.342 8.529 -8.430 1.00 75.56 78 ASP A N 1
ATOM 589 C CA . ASP A 1 78 ? 7.940 9.782 -7.767 1.00 75.56 78 ASP A CA 1
ATOM 590 C C . ASP A 1 78 ? 8.902 10.166 -6.628 1.00 75.56 78 ASP A C 1
ATOM 592 O O . ASP A 1 78 ? 9.070 11.343 -6.304 1.00 75.56 78 ASP A O 1
ATOM 596 N N . LEU A 1 79 ? 9.555 9.170 -6.022 1.00 72.19 79 LEU A N 1
ATOM 597 C CA . LEU A 1 79 ? 10.471 9.341 -4.895 1.00 72.19 79 LEU A CA 1
ATOM 598 C C . LEU A 1 79 ? 11.928 9.584 -5.322 1.00 72.19 79 LEU A C 1
ATOM 600 O O . LEU A 1 79 ? 12.746 9.938 -4.474 1.00 72.19 79 LEU A O 1
ATOM 604 N N . PHE A 1 80 ? 12.273 9.455 -6.604 1.00 68.00 80 PHE A N 1
ATOM 605 C CA . PHE A 1 80 ? 13.634 9.691 -7.118 1.00 68.00 80 PHE A CA 1
ATOM 606 C C . PHE A 1 80 ? 13.749 10.936 -8.016 1.00 68.00 80 PHE A C 1
ATOM 608 O O . PHE A 1 80 ? 14.653 11.037 -8.844 1.00 68.00 80 PHE A O 1
ATOM 615 N N . SER A 1 81 ? 12.862 11.921 -7.834 1.00 59.53 81 SER A N 1
ATOM 616 C CA . SER A 1 81 ? 12.982 13.242 -8.469 1.00 59.53 81 SER A CA 1
ATOM 617 C C . SER A 1 81 ? 14.341 13.903 -8.142 1.00 59.53 81 SER A C 1
ATOM 619 O O . SER A 1 81 ? 14.829 13.746 -7.021 1.00 59.53 81 SER A O 1
ATOM 621 N N . PRO A 1 82 ? 14.962 14.676 -9.062 1.00 54.78 82 PRO A N 1
ATOM 622 C CA . PRO A 1 82 ? 16.305 15.262 -8.892 1.00 54.78 82 PRO A CA 1
ATOM 623 C C . PRO A 1 82 ? 16.477 16.238 -7.707 1.00 54.78 82 PRO A C 1
ATOM 625 O O . PRO A 1 82 ? 17.573 16.755 -7.490 1.00 54.78 82 PRO A O 1
ATOM 628 N N . TYR A 1 83 ? 15.428 16.497 -6.924 1.00 54.66 83 TYR A N 1
ATOM 629 C CA . TYR A 1 83 ? 15.453 17.371 -5.755 1.00 54.66 83 TYR A CA 1
ATOM 630 C C . TYR A 1 83 ? 15.595 16.567 -4.455 1.00 54.66 83 TYR A C 1
ATOM 632 O O . TYR A 1 83 ? 14.639 16.003 -3.920 1.00 54.66 83 TYR A O 1
ATOM 640 N N . VAL A 1 84 ? 16.817 16.551 -3.918 1.00 55.19 84 VAL A N 1
ATOM 641 C CA . VAL A 1 84 ? 17.162 15.907 -2.643 1.00 55.19 84 VAL A CA 1
ATOM 642 C C . VAL A 1 84 ? 16.345 16.527 -1.495 1.00 55.19 84 VAL A C 1
ATOM 644 O O . VAL A 1 84 ? 16.563 17.680 -1.128 1.00 55.19 84 VAL A O 1
ATOM 647 N N . GLY A 1 85 ? 15.420 15.756 -0.908 1.00 63.97 85 GLY A N 1
ATOM 648 C CA . GLY A 1 85 ? 14.638 16.128 0.286 1.00 63.97 85 GLY A CA 1
ATOM 649 C C . GLY A 1 85 ? 13.127 16.289 0.078 1.00 63.97 85 GLY A C 1
ATOM 650 O O . GLY A 1 85 ? 12.383 16.285 1.060 1.00 63.97 85 GLY A O 1
ATOM 651 N N . ASP A 1 86 ? 12.647 16.376 -1.164 1.00 76.69 86 ASP A N 1
ATOM 652 C CA . ASP A 1 86 ? 11.200 16.402 -1.433 1.00 76.69 86 ASP A CA 1
ATOM 653 C C . ASP A 1 86 ? 10.566 15.013 -1.315 1.00 76.69 86 ASP A C 1
ATOM 655 O O . ASP A 1 86 ? 9.443 14.887 -0.830 1.00 76.69 86 ASP A O 1
ATOM 659 N N . SER A 1 87 ? 11.308 13.955 -1.638 1.00 79.44 87 SER A N 1
ATOM 660 C CA . SER A 1 87 ? 10.826 12.570 -1.594 1.00 79.44 87 SER A CA 1
ATOM 661 C C . SER A 1 87 ? 10.375 12.129 -0.198 1.00 79.44 87 SER A C 1
ATOM 663 O O . SER A 1 87 ? 9.304 11.546 -0.042 1.00 79.44 87 SER A O 1
ATOM 665 N N . GLU A 1 88 ? 11.155 12.456 0.838 1.00 83.19 88 GLU A N 1
ATOM 666 C CA . GLU A 1 88 ? 10.827 12.135 2.236 1.00 83.19 88 GLU A CA 1
ATOM 667 C C . GLU A 1 88 ? 9.542 12.849 2.684 1.00 83.19 88 GLU A C 1
ATOM 669 O O . GLU A 1 88 ? 8.667 12.254 3.321 1.00 83.19 88 GLU A O 1
ATOM 674 N N . LYS A 1 89 ? 9.397 14.127 2.304 1.00 84.94 89 LYS A N 1
ATOM 675 C CA . LYS A 1 89 ? 8.212 14.934 2.622 1.00 84.94 89 LYS A CA 1
ATOM 676 C C . LYS A 1 89 ? 6.974 14.414 1.910 1.00 84.94 89 LYS A C 1
ATOM 678 O O . LYS A 1 89 ? 5.927 14.315 2.546 1.00 84.94 89 LYS A O 1
ATOM 683 N N . ILE A 1 90 ? 7.089 14.074 0.625 1.00 85.44 90 ILE A N 1
ATOM 684 C CA . ILE A 1 90 ? 5.998 13.491 -0.164 1.00 85.44 90 ILE A CA 1
ATOM 685 C C . ILE A 1 90 ? 5.522 12.206 0.509 1.00 85.44 90 ILE A C 1
ATOM 687 O O . ILE A 1 90 ? 4.328 12.063 0.769 1.00 85.44 90 ILE A O 1
ATOM 691 N N . LEU A 1 91 ? 6.450 11.315 0.868 1.00 87.19 91 LEU A N 1
ATOM 692 C CA . LEU A 1 91 ? 6.117 10.050 1.508 1.00 87.19 91 LEU A CA 1
ATOM 693 C C . LEU A 1 91 ? 5.395 10.261 2.846 1.00 87.19 91 LEU A C 1
ATOM 695 O O . LEU A 1 91 ? 4.285 9.760 3.035 1.00 87.19 91 LEU A O 1
ATOM 699 N N . SER A 1 92 ? 5.959 11.072 3.746 1.00 87.88 92 SER A N 1
ATOM 700 C CA . SER A 1 92 ? 5.323 11.358 5.040 1.00 87.88 92 SER A CA 1
ATOM 701 C C . SER A 1 92 ? 3.961 12.052 4.876 1.00 87.88 92 SER A C 1
ATOM 703 O O . SER A 1 92 ? 2.994 11.742 5.580 1.00 87.88 92 SER A O 1
ATOM 705 N N . GLN A 1 93 ? 3.826 12.947 3.892 1.00 88.12 93 GLN A N 1
ATOM 706 C CA . GLN A 1 93 ? 2.561 13.607 3.581 1.00 88.12 93 GLN A CA 1
ATOM 707 C C . GLN A 1 93 ? 1.503 12.617 3.083 1.00 88.12 93 GLN A C 1
ATOM 709 O O . GLN A 1 93 ? 0.353 12.708 3.519 1.00 88.12 93 GLN A O 1
ATOM 714 N N . VAL A 1 94 ? 1.865 11.665 2.220 1.00 90.19 94 VAL A N 1
ATOM 715 C CA . VAL A 1 94 ? 0.947 10.623 1.737 1.00 90.19 94 VAL A CA 1
ATOM 716 C C . VAL A 1 94 ? 0.440 9.780 2.902 1.00 90.19 94 VAL A C 1
ATOM 718 O O . VAL A 1 94 ? -0.770 9.626 3.062 1.00 90.19 94 VAL A O 1
ATOM 721 N N . PHE A 1 95 ? 1.327 9.307 3.779 1.00 88.75 95 PHE A N 1
ATOM 722 C CA . PHE A 1 95 ? 0.919 8.544 4.961 1.00 88.75 95 PHE A CA 1
ATOM 723 C C . PHE A 1 95 ? 0.051 9.375 5.918 1.00 88.75 95 PHE A C 1
ATOM 725 O O . PHE A 1 95 ? -0.948 8.883 6.452 1.00 88.75 95 PHE A O 1
ATOM 732 N N . ARG A 1 96 ? 0.349 10.668 6.089 1.00 89.38 96 ARG A N 1
ATOM 733 C CA . ARG A 1 96 ? -0.492 11.589 6.868 1.00 89.38 96 ARG A CA 1
ATOM 734 C C . ARG A 1 96 ? -1.888 11.752 6.261 1.00 89.38 96 ARG A C 1
ATOM 736 O O . ARG A 1 96 ? -2.870 11.734 7.003 1.00 89.38 96 ARG A O 1
ATOM 743 N N . GLN A 1 97 ? -1.992 11.894 4.941 1.00 89.50 97 GLN A N 1
ATOM 744 C CA . GLN A 1 97 ? -3.273 11.978 4.237 1.00 89.50 97 GLN A CA 1
ATOM 745 C C . GLN A 1 97 ? -4.047 10.658 4.306 1.00 89.50 97 GLN A C 1
ATOM 747 O O . GLN A 1 97 ? -5.258 10.681 4.517 1.00 89.50 97 GLN A O 1
ATOM 752 N N . ALA A 1 98 ? -3.370 9.516 4.188 1.00 89.31 98 ALA A N 1
ATOM 753 C CA . ALA A 1 98 ? -3.984 8.200 4.331 1.00 89.31 98 ALA A CA 1
ATOM 754 C C . ALA A 1 98 ? -4.617 8.031 5.720 1.00 89.31 98 ALA A C 1
ATOM 756 O O . ALA A 1 98 ? -5.778 7.644 5.832 1.00 89.31 98 ALA A O 1
ATOM 757 N N . ARG A 1 99 ? -3.893 8.420 6.780 1.00 85.62 99 ARG A N 1
ATOM 758 C CA . ARG A 1 99 ? -4.408 8.404 8.159 1.00 85.62 99 ARG A CA 1
ATOM 759 C C . ARG A 1 99 ? -5.630 9.305 8.336 1.00 85.62 99 ARG A C 1
ATOM 761 O O . ARG A 1 99 ? -6.597 8.894 8.978 1.00 85.62 99 ARG A O 1
ATOM 768 N N . ALA A 1 100 ? -5.609 10.505 7.756 1.00 87.81 100 ALA A N 1
ATOM 769 C CA . ALA A 1 100 ? -6.733 11.439 7.821 1.00 87.81 100 ALA A CA 1
ATOM 770 C C . ALA A 1 100 ? -7.986 10.925 7.086 1.00 87.81 100 ALA A C 1
ATOM 772 O O . ALA A 1 100 ? -9.099 11.213 7.517 1.00 87.81 100 ALA A O 1
ATOM 773 N N . ASN A 1 101 ? -7.811 10.131 6.026 1.00 86.50 101 ASN A N 1
ATOM 774 C CA . ASN A 1 101 ? -8.885 9.642 5.156 1.00 86.50 101 ASN A CA 1
ATOM 775 C C . ASN A 1 101 ? -9.210 8.150 5.370 1.00 86.50 101 ASN A C 1
ATOM 777 O O . ASN A 1 101 ? -9.466 7.426 4.411 1.00 86.50 101 ASN A O 1
ATOM 781 N N . THR A 1 102 ? -9.186 7.670 6.618 1.00 83.44 102 THR A N 1
ATOM 782 C CA . THR A 1 102 ? -9.510 6.267 6.942 1.00 83.44 102 THR A CA 1
ATOM 783 C C . THR A 1 102 ? -10.992 5.962 6.643 1.00 83.44 102 THR A C 1
ATOM 785 O O . THR A 1 102 ? -11.844 6.714 7.122 1.00 83.44 102 THR A O 1
ATOM 788 N N . PRO A 1 103 ? -11.336 4.853 5.953 1.00 86.38 103 PRO A N 1
ATOM 789 C CA . PRO A 1 103 ? -10.463 3.774 5.474 1.00 86.38 103 PRO A CA 1
ATOM 790 C C . PRO A 1 103 ? -9.698 4.135 4.187 1.00 86.38 103 PRO A C 1
ATOM 792 O O . PRO A 1 103 ? -10.281 4.606 3.211 1.00 86.38 103 PRO A O 1
ATOM 795 N N . ALA A 1 104 ? -8.387 3.874 4.178 1.00 88.56 104 ALA A N 1
ATOM 796 C CA . ALA A 1 104 ? -7.493 4.211 3.071 1.00 88.56 104 ALA A CA 1
ATOM 797 C C . ALA A 1 104 ? -6.588 3.034 2.677 1.00 88.56 104 ALA A C 1
ATOM 799 O O . ALA A 1 104 ? -6.187 2.238 3.524 1.00 88.56 104 ALA A O 1
ATOM 800 N N . ILE A 1 105 ? -6.242 2.966 1.393 1.00 89.62 105 ILE A N 1
ATOM 801 C CA . ILE A 1 105 ? -5.260 2.051 0.813 1.00 89.62 105 ILE A CA 1
ATOM 802 C C . ILE A 1 105 ? -4.109 2.897 0.268 1.00 89.62 105 ILE A C 1
ATOM 804 O O . ILE A 1 105 ? -4.312 3.730 -0.617 1.00 89.62 105 ILE A O 1
ATOM 808 N N . VAL A 1 106 ? -2.908 2.663 0.797 1.00 91.06 106 VAL A N 1
ATOM 809 C CA . VAL A 1 106 ? -1.661 3.214 0.258 1.00 91.06 106 VAL A CA 1
ATOM 810 C C . VAL A 1 106 ? -1.036 2.155 -0.640 1.00 91.06 106 VAL A C 1
ATOM 812 O O . VAL A 1 106 ? -0.714 1.061 -0.181 1.00 91.06 106 VAL A O 1
ATOM 815 N N . PHE A 1 107 ? -0.902 2.463 -1.924 1.00 91.12 107 PHE A N 1
ATOM 816 C CA . PHE A 1 107 ? -0.297 1.593 -2.919 1.00 91.12 107 PHE A CA 1
ATOM 817 C C . PHE A 1 107 ? 1.107 2.086 -3.255 1.00 91.12 107 PHE A C 1
ATOM 819 O O . PHE A 1 107 ? 1.272 3.207 -3.732 1.00 91.12 107 PHE A O 1
ATOM 826 N N . LEU A 1 108 ? 2.098 1.237 -2.997 1.00 89.25 108 LEU A N 1
ATOM 827 C CA . LEU A 1 108 ? 3.495 1.475 -3.337 1.00 89.25 108 LEU A CA 1
ATOM 828 C C . LEU A 1 108 ? 3.804 0.684 -4.610 1.00 89.25 108 LEU A C 1
ATOM 830 O O . LEU A 1 108 ? 3.864 -0.545 -4.562 1.00 89.25 108 LEU A O 1
ATOM 834 N N . ASP A 1 109 ? 3.935 1.380 -5.736 1.00 86.88 109 ASP A N 1
ATOM 835 C CA . ASP A 1 109 ? 4.337 0.768 -7.005 1.00 86.88 109 ASP A CA 1
ATOM 836 C C . ASP A 1 109 ? 5.859 0.837 -7.156 1.00 86.88 109 ASP A C 1
ATOM 838 O O . ASP A 1 109 ? 6.487 1.779 -6.670 1.00 86.88 109 ASP A O 1
ATOM 842 N N . GLU A 1 110 ? 6.449 -0.151 -7.827 1.00 83.31 110 GLU A N 1
ATOM 843 C CA . GLU A 1 110 ? 7.907 -0.221 -8.045 1.00 83.31 110 GLU A CA 1
ATOM 844 C C . GLU A 1 110 ? 8.711 -0.106 -6.731 1.00 83.31 110 GLU A C 1
ATOM 846 O O . GLU A 1 110 ? 9.721 0.596 -6.637 1.00 83.31 110 GLU A O 1
ATOM 851 N N . ILE A 1 111 ? 8.241 -0.777 -5.670 1.00 78.69 111 ILE A N 1
ATOM 852 C CA . ILE A 1 111 ? 8.898 -0.743 -4.352 1.00 78.69 111 ILE A CA 1
ATOM 853 C C . ILE A 1 111 ? 10.338 -1.270 -4.407 1.00 78.69 111 ILE A C 1
ATOM 855 O O . ILE A 1 111 ? 11.181 -0.869 -3.610 1.00 78.69 111 ILE A O 1
ATOM 859 N N . ASP A 1 112 ? 10.646 -2.128 -5.375 1.00 77.62 112 ASP A N 1
ATOM 860 C CA . ASP A 1 112 ? 11.991 -2.608 -5.674 1.00 77.62 112 ASP A CA 1
ATOM 861 C C . ASP A 1 112 ? 12.959 -1.469 -6.030 1.00 77.62 112 ASP A C 1
ATOM 863 O O . ASP A 1 112 ? 14.119 -1.513 -5.614 1.00 77.62 112 ASP A O 1
ATOM 867 N N . ALA A 1 113 ? 12.483 -0.402 -6.682 1.00 77.06 113 ALA A N 1
ATOM 868 C CA . ALA A 1 113 ? 13.284 0.795 -6.931 1.00 77.06 113 ALA A CA 1
ATOM 869 C C . ALA A 1 113 ? 13.680 1.500 -5.622 1.00 77.06 113 ALA A C 1
ATOM 871 O O . ALA A 1 113 ? 14.790 2.016 -5.508 1.00 77.06 113 ALA A O 1
ATOM 872 N N . ILE A 1 114 ? 12.801 1.485 -4.614 1.00 74.69 114 ILE A N 1
ATOM 873 C CA . ILE A 1 114 ? 13.049 2.074 -3.289 1.00 74.69 114 ILE A CA 1
ATOM 874 C C . ILE A 1 114 ? 13.960 1.165 -2.456 1.00 74.69 114 ILE A C 1
ATOM 876 O O . ILE A 1 114 ? 14.854 1.656 -1.771 1.00 74.69 114 ILE A O 1
ATOM 880 N N . LEU A 1 115 ? 13.777 -0.155 -2.539 1.00 73.94 115 LEU A N 1
ATOM 881 C CA . LEU A 1 115 ? 14.543 -1.141 -1.768 1.00 73.94 115 LEU A CA 1
ATOM 882 C C . LEU A 1 115 ? 15.999 -1.260 -2.231 1.00 73.94 115 LEU A C 1
ATOM 884 O O . LEU A 1 115 ? 16.887 -1.421 -1.394 1.00 73.94 115 LEU A O 1
ATOM 888 N N . GLY A 1 116 ? 16.242 -1.145 -3.539 1.00 62.22 116 GLY A N 1
ATOM 889 C CA . GLY A 1 116 ? 17.581 -1.169 -4.118 1.00 62.22 116 GLY A CA 1
ATOM 890 C C . GLY A 1 116 ? 18.293 -2.510 -3.991 1.00 62.22 116 GLY A C 1
ATOM 891 O O . GLY A 1 116 ? 17.954 -3.389 -3.199 1.00 62.22 116 GLY A O 1
ATOM 892 N N . SER A 1 117 ? 19.355 -2.667 -4.776 1.00 53.62 117 SER A N 1
ATOM 893 C CA . SER A 1 117 ? 20.324 -3.725 -4.505 1.00 53.62 117 SER A CA 1
ATOM 894 C C . SER A 1 117 ? 21.073 -3.311 -3.241 1.00 53.62 117 SER A C 1
ATOM 896 O O . SER A 1 117 ? 21.768 -2.297 -3.276 1.00 53.62 117 SER A O 1
ATOM 898 N N . ARG A 1 118 ? 20.982 -4.071 -2.141 1.00 54.09 118 ARG A N 1
ATOM 899 C CA . ARG A 1 118 ? 21.899 -3.950 -0.987 1.00 54.09 118 ARG A CA 1
ATOM 900 C C . ARG A 1 118 ? 23.336 -4.324 -1.402 1.00 54.09 118 ARG A C 1
ATOM 902 O O . ARG A 1 118 ? 23.923 -5.260 -0.867 1.00 54.09 118 ARG A O 1
ATOM 909 N N . SER A 1 119 ? 23.901 -3.668 -2.415 1.00 42.88 119 SER A N 1
ATOM 910 C CA . SER A 1 119 ? 25.274 -3.898 -2.837 1.00 42.88 119 SER A CA 1
ATOM 911 C C . SER A 1 119 ? 26.182 -3.138 -1.879 1.00 42.88 119 SER A C 1
ATOM 913 O O . SER A 1 119 ? 26.077 -1.925 -1.716 1.00 42.88 119 SER A O 1
ATOM 915 N N . VAL A 1 120 ? 27.048 -3.888 -1.208 1.00 50.41 120 VAL A N 1
ATOM 916 C CA . VAL A 1 120 ? 27.982 -3.465 -0.155 1.00 50.41 120 VAL A CA 1
ATOM 917 C C . VAL A 1 120 ? 29.149 -2.645 -0.747 1.00 50.41 120 VAL A C 1
ATOM 919 O O . VAL A 1 120 ? 30.308 -2.808 -0.383 1.00 50.41 120 VAL A O 1
ATOM 922 N N . GLY A 1 121 ? 28.887 -1.760 -1.712 1.00 50.50 121 GLY A N 1
ATOM 923 C CA . GLY A 1 121 ? 29.942 -1.104 -2.474 1.00 50.50 121 GLY A CA 1
ATOM 924 C C . GLY A 1 121 ? 29.542 0.216 -3.119 1.00 50.50 121 GLY A C 1
ATOM 925 O O . GLY A 1 121 ? 28.906 0.227 -4.160 1.00 50.50 121 GLY A O 1
ATOM 926 N N . LYS A 1 122 ? 30.105 1.296 -2.562 1.00 46.59 122 LYS A N 1
ATOM 927 C CA . LYS A 1 122 ? 30.459 2.564 -3.228 1.00 46.59 122 LYS A CA 1
ATOM 928 C C . LYS A 1 122 ? 29.336 3.578 -3.564 1.00 46.59 122 LYS A C 1
ATOM 930 O O . LYS A 1 122 ? 28.755 3.599 -4.637 1.00 46.59 122 LYS A O 1
ATOM 935 N N . THR A 1 123 ? 29.279 4.584 -2.681 1.00 50.84 123 THR A N 1
ATOM 936 C CA . THR A 1 123 ? 29.343 6.044 -2.959 1.00 50.84 123 THR A CA 1
ATOM 937 C C . THR A 1 123 ? 28.134 6.887 -3.393 1.00 50.84 123 THR A C 1
ATOM 939 O O . THR A 1 123 ? 28.339 8.090 -3.488 1.00 50.84 123 THR A O 1
ATOM 942 N N . ASP A 1 124 ? 26.893 6.396 -3.511 1.00 53.53 124 ASP A N 1
ATOM 943 C CA . ASP A 1 124 ? 25.754 7.336 -3.721 1.00 53.53 124 ASP A CA 1
ATOM 944 C C . ASP A 1 124 ? 24.384 6.898 -3.149 1.00 53.53 124 ASP A C 1
ATOM 946 O O . ASP A 1 124 ? 23.322 7.333 -3.586 1.00 53.53 124 ASP A O 1
ATOM 950 N N . HIS A 1 125 ? 24.368 6.026 -2.135 1.00 59.53 125 HIS A N 1
ATOM 951 C CA . HIS A 1 125 ? 23.123 5.423 -1.616 1.00 59.53 125 HIS A CA 1
ATOM 952 C C . HIS A 1 125 ? 22.383 6.2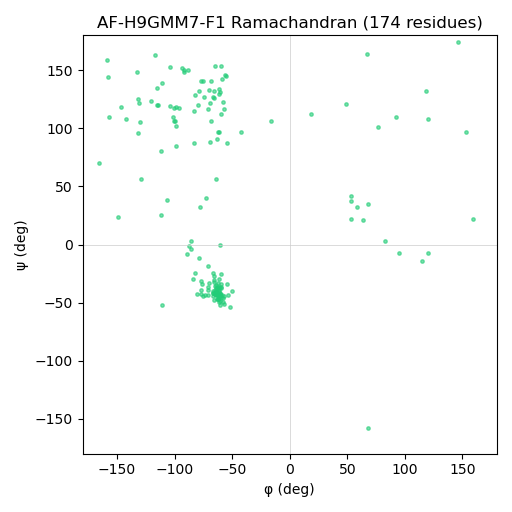47 -0.548 1.00 59.53 125 HIS A C 1
ATOM 954 O O . HIS A 1 125 ? 21.353 5.814 -0.029 1.00 59.53 125 HIS A O 1
ATOM 960 N N . GLY A 1 126 ? 22.867 7.447 -0.217 1.00 68.94 126 GLY A N 1
ATOM 961 C CA . GLY A 1 126 ? 22.366 8.191 0.940 1.00 68.94 126 GLY A CA 1
ATOM 962 C C . GLY A 1 126 ? 20.908 8.641 0.821 1.00 68.94 126 GLY A C 1
ATOM 963 O O . GLY A 1 126 ? 20.228 8.745 1.836 1.00 68.94 126 GLY A O 1
ATOM 964 N N . VAL A 1 127 ? 20.411 8.947 -0.382 1.00 74.94 127 VAL A N 1
ATOM 965 C CA . VAL A 1 127 ? 19.011 9.388 -0.570 1.00 74.94 127 VAL A CA 1
ATOM 966 C C . VAL A 1 127 ? 18.051 8.205 -0.460 1.00 74.94 127 VAL A C 1
ATOM 968 O O . VAL A 1 127 ? 17.049 8.286 0.243 1.00 74.94 127 VAL A O 1
ATOM 971 N N . GLN A 1 128 ? 18.391 7.084 -1.092 1.00 77.56 128 GLN A N 1
ATOM 972 C CA . GLN A 1 128 ? 17.583 5.869 -1.075 1.00 77.56 128 GLN A CA 1
ATOM 973 C C . GLN A 1 128 ? 17.428 5.289 0.337 1.00 77.56 128 GLN A C 1
ATOM 975 O O . GLN A 1 128 ? 16.315 4.987 0.763 1.00 77.56 128 GLN A O 1
ATOM 980 N N . GLU A 1 129 ? 18.528 5.186 1.086 1.00 79.81 129 GLU A N 1
ATOM 981 C CA . GLU A 1 129 ? 18.518 4.671 2.460 1.00 79.81 129 GLU A CA 1
ATOM 982 C C . GLU A 1 129 ? 17.678 5.551 3.400 1.00 79.81 129 GLU A C 1
ATOM 984 O O . GLU A 1 129 ? 16.944 5.043 4.253 1.00 79.81 129 GLU A O 1
ATOM 989 N N . ARG A 1 130 ? 17.716 6.875 3.203 1.00 81.00 130 ARG A N 1
ATOM 990 C CA . ARG A 1 130 ? 16.874 7.822 3.945 1.00 81.00 130 ARG A CA 1
ATOM 991 C C . ARG A 1 130 ? 15.392 7.649 3.626 1.00 81.00 130 ARG A C 1
ATOM 993 O O . ARG A 1 130 ? 14.592 7.529 4.550 1.00 81.00 130 ARG A O 1
ATOM 1000 N N . VAL A 1 131 ? 15.022 7.565 2.347 1.00 83.31 131 VAL A N 1
ATOM 1001 C CA . VAL A 1 131 ? 13.626 7.336 1.933 1.00 83.31 131 VAL A CA 1
ATOM 1002 C C . VAL A 1 131 ? 13.103 5.999 2.466 1.00 83.31 131 VAL A C 1
ATOM 1004 O O . VAL A 1 131 ? 11.991 5.949 2.992 1.00 83.31 131 VAL A O 1
ATOM 1007 N N . LEU A 1 132 ? 13.909 4.934 2.409 1.00 84.88 132 LEU A N 1
ATOM 1008 C CA . LEU A 1 132 ? 13.562 3.634 2.988 1.00 84.88 132 LEU A CA 1
ATOM 1009 C C . LEU A 1 132 ? 13.354 3.725 4.504 1.00 84.88 132 LEU A C 1
ATOM 1011 O O . LEU A 1 132 ? 12.386 3.177 5.027 1.00 84.88 132 LEU A O 1
ATOM 1015 N N . SER A 1 133 ? 14.224 4.446 5.209 1.00 86.38 133 SER A N 1
ATOM 1016 C CA . SER A 1 133 ? 14.089 4.657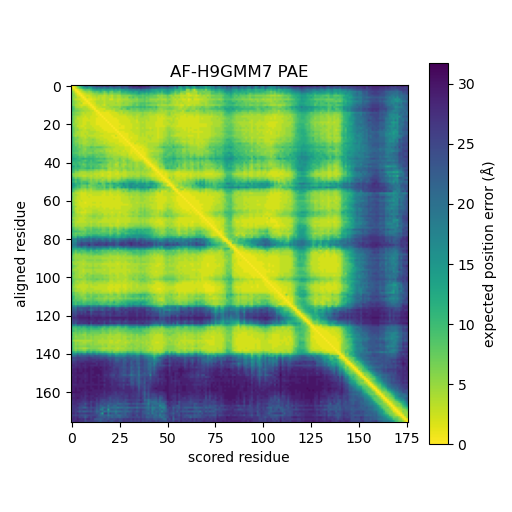 6.653 1.00 86.38 133 SER A CA 1
ATOM 1017 C C . SER A 1 133 ? 12.784 5.381 7.000 1.00 86.38 133 SER A C 1
ATOM 1019 O O . SER A 1 133 ? 12.090 4.979 7.932 1.00 86.38 133 SER A O 1
ATOM 1021 N N . VAL A 1 134 ? 12.404 6.403 6.224 1.00 87.62 134 VAL A N 1
ATOM 1022 C CA . VAL A 1 134 ? 11.118 7.103 6.388 1.00 87.62 134 VAL A CA 1
ATOM 1023 C C . VAL A 1 134 ? 9.943 6.167 6.109 1.00 87.62 134 VAL A C 1
ATOM 1025 O O . VAL A 1 134 ? 8.991 6.154 6.886 1.00 87.62 134 VAL A O 1
ATOM 1028 N N . LEU A 1 135 ? 10.014 5.358 5.047 1.00 87.31 135 LEU A N 1
ATOM 1029 C CA . LEU A 1 135 ? 8.977 4.380 4.718 1.00 87.31 135 LEU A CA 1
ATOM 1030 C C . LEU A 1 135 ? 8.743 3.399 5.869 1.00 87.31 135 LEU A C 1
ATOM 1032 O O . LEU A 1 135 ? 7.607 3.228 6.305 1.00 87.31 135 LEU A O 1
ATOM 1036 N N . LEU A 1 136 ? 9.816 2.788 6.376 1.00 87.06 136 LEU A N 1
ATOM 1037 C CA . LEU A 1 136 ? 9.750 1.8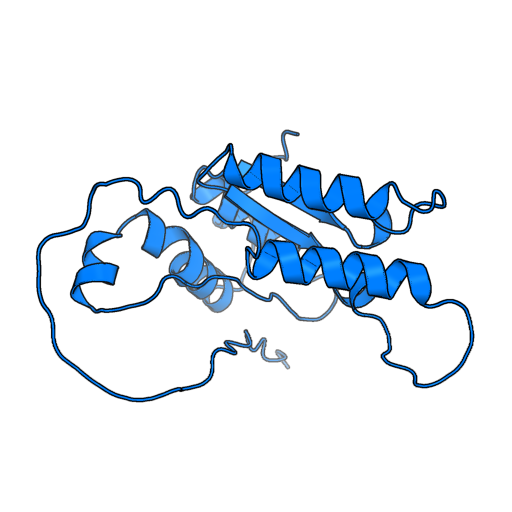39 7.486 1.00 87.06 136 LEU A CA 1
ATOM 1038 C C . LEU A 1 136 ? 9.196 2.505 8.749 1.00 87.06 136 LEU A C 1
ATOM 1040 O O . LEU A 1 136 ? 8.294 1.965 9.378 1.00 87.06 136 LEU A O 1
ATOM 1044 N N . ASN A 1 137 ? 9.649 3.721 9.063 1.00 87.88 137 ASN A N 1
ATOM 1045 C CA . ASN A 1 137 ? 9.159 4.477 10.213 1.00 87.88 137 ASN A CA 1
ATOM 1046 C C . ASN A 1 137 ? 7.651 4.797 10.111 1.00 87.88 137 ASN A C 1
ATOM 1048 O O . ASN A 1 137 ? 6.920 4.683 11.097 1.00 87.88 137 ASN A O 1
ATOM 1052 N N . GLU A 1 138 ? 7.165 5.163 8.920 1.00 87.12 138 GLU A N 1
ATOM 1053 C CA . GLU A 1 138 ? 5.740 5.406 8.660 1.00 87.12 138 GLU A CA 1
ATOM 1054 C C . GLU A 1 138 ? 4.903 4.110 8.677 1.00 87.12 138 GLU A C 1
ATOM 1056 O O . GLU A 1 138 ? 3.754 4.141 9.126 1.00 87.12 138 GLU A O 1
ATOM 1061 N N . MET A 1 139 ? 5.467 2.974 8.241 1.00 83.88 139 MET A N 1
ATOM 1062 C CA . MET A 1 139 ? 4.821 1.650 8.255 1.00 83.88 139 MET A CA 1
ATOM 1063 C C . MET A 1 139 ? 4.731 1.038 9.657 1.00 83.88 139 MET A C 1
ATOM 1065 O O . MET A 1 139 ? 3.678 0.519 10.034 1.00 83.88 139 MET A O 1
ATOM 1069 N N . ASP A 1 140 ? 5.808 1.125 10.439 1.00 80.12 140 ASP A N 1
ATOM 1070 C CA . ASP A 1 140 ? 5.814 0.737 11.852 1.00 80.12 140 ASP A CA 1
ATOM 1071 C C . ASP A 1 140 ? 4.917 1.667 12.675 1.00 80.12 140 ASP A C 1
ATOM 1073 O O . ASP A 1 140 ? 4.392 1.293 13.729 1.00 80.12 140 ASP A O 1
ATOM 1077 N N . GLY A 1 141 ? 4.717 2.887 12.170 1.00 71.50 141 GLY A N 1
ATOM 1078 C CA . GLY A 1 141 ? 3.970 3.930 12.841 1.00 71.50 141 GLY A CA 1
ATOM 1079 C C . GLY A 1 141 ? 4.704 4.428 14.081 1.00 71.50 141 GLY A C 1
ATOM 1080 O O . GLY A 1 141 ? 4.078 4.783 15.077 1.00 71.50 141 GLY A O 1
ATOM 1081 N N . VAL A 1 142 ? 6.036 4.467 14.043 1.00 50.50 142 VAL A N 1
ATOM 1082 C CA . VAL A 1 142 ? 6.850 5.081 15.095 1.00 50.50 142 VAL A CA 1
ATOM 1083 C C . VAL A 1 142 ? 6.607 6.595 15.035 1.00 50.50 142 VAL A C 1
ATOM 1085 O O . VAL A 1 142 ? 6.993 7.285 14.094 1.00 50.50 142 VAL A O 1
ATOM 1088 N N . GLY A 1 143 ? 5.849 7.097 16.015 1.00 45.41 143 GLY A N 1
ATOM 1089 C CA . GLY A 1 143 ? 5.216 8.425 15.988 1.00 45.41 143 GLY A CA 1
ATOM 1090 C C . GLY A 1 143 ? 3.684 8.385 16.086 1.00 45.41 143 GLY A C 1
ATOM 1091 O O . GLY A 1 143 ? 3.047 9.422 16.291 1.00 45.41 143 GLY A O 1
ATOM 1092 N N . LEU A 1 144 ? 3.078 7.193 16.027 1.00 46.41 144 LEU A N 1
ATOM 1093 C CA . LEU A 1 144 ? 1.715 6.943 16.478 1.00 46.41 144 LEU A CA 1
ATOM 1094 C C . LEU A 1 144 ? 1.645 7.239 17.978 1.00 46.41 144 LEU A C 1
ATOM 1096 O O . LEU A 1 144 ? 1.863 6.376 18.826 1.00 46.41 144 LEU A O 1
ATOM 1100 N N . LYS A 1 145 ? 1.193 8.444 18.325 1.00 36.84 145 LYS A N 1
ATOM 1101 C CA . LYS A 1 145 ? 0.234 8.513 19.423 1.00 36.84 145 LYS A CA 1
ATOM 1102 C C . LYS A 1 145 ? -0.976 7.735 18.929 1.00 36.84 145 LYS A C 1
ATOM 1104 O O . LYS A 1 145 ? -1.794 8.267 18.183 1.00 36.84 145 LYS A O 1
ATOM 1109 N N . LEU A 1 146 ? -1.056 6.463 19.313 1.00 43.12 146 LEU A N 1
ATOM 1110 C CA . LEU A 1 146 ? -2.326 5.768 19.429 1.00 43.12 146 LEU A CA 1
ATOM 1111 C C . LEU A 1 146 ? -3.168 6.639 20.359 1.00 43.12 146 LEU A C 1
ATOM 1113 O O . LEU A 1 146 ? -3.153 6.490 21.576 1.00 43.12 146 LEU A O 1
ATOM 1117 N N . THR A 1 147 ? -3.874 7.620 19.798 1.00 37.12 147 THR A N 1
ATOM 1118 C CA . THR A 1 147 ? -5.105 8.071 20.412 1.00 37.12 147 THR A CA 1
ATOM 1119 C C . THR A 1 147 ? -5.987 6.848 20.332 1.00 37.12 147 THR A C 1
ATOM 1121 O O . THR A 1 147 ? -6.624 6.586 19.312 1.00 37.12 147 THR A O 1
ATOM 1124 N N . GLU A 1 148 ? -5.913 6.050 21.393 1.00 39.81 148 GLU A N 1
ATOM 1125 C CA . GLU A 1 148 ? -6.938 5.118 21.791 1.00 39.81 148 GLU A CA 1
ATOM 1126 C C . GLU A 1 148 ? -8.257 5.864 21.610 1.00 39.81 148 GLU A C 1
ATOM 1128 O O . GLU A 1 148 ? -8.678 6.669 22.447 1.00 39.81 148 GLU A O 1
ATOM 1133 N N . ARG A 1 149 ? -8.915 5.654 20.469 1.00 38.53 149 ARG A N 1
ATOM 1134 C CA . ARG A 1 149 ? -10.338 5.913 20.392 1.00 38.53 149 ARG A CA 1
ATOM 1135 C C . ARG A 1 149 ? -10.958 4.838 21.266 1.00 38.53 149 ARG A C 1
ATOM 1137 O O . ARG A 1 149 ? -11.236 3.733 20.817 1.00 38.53 149 ARG A O 1
ATOM 1144 N N . ARG A 1 150 ? -11.060 5.191 22.554 1.00 46.53 150 ARG A N 1
ATOM 1145 C CA . ARG A 1 150 ? -12.082 4.766 23.509 1.00 46.53 150 ARG A CA 1
ATOM 1146 C C . ARG A 1 150 ? -13.262 4.176 22.751 1.00 46.53 150 ARG A C 1
ATOM 1148 O O . ARG A 1 150 ? -14.003 4.902 22.096 1.00 46.53 150 ARG A O 1
ATOM 1155 N N . GLY A 1 151 ? -13.375 2.860 22.818 1.00 35.91 151 GLY A N 1
ATOM 1156 C CA . GLY A 1 151 ? -14.430 2.132 22.134 1.00 35.91 151 GLY A CA 1
ATOM 1157 C C . GLY A 1 151 ? -14.147 0.656 21.904 1.00 35.91 151 GLY A C 1
ATOM 1158 O O . GLY A 1 151 ? -14.726 0.113 20.984 1.00 35.91 151 GLY A O 1
ATOM 1159 N N . TYR A 1 152 ? -13.253 0.020 22.668 1.00 39.50 152 TYR A N 1
ATOM 1160 C CA . TYR A 1 152 ? -13.243 -1.434 22.890 1.00 39.50 152 TYR A CA 1
ATOM 1161 C C . TYR A 1 152 ? -12.322 -1.730 24.083 1.00 39.50 152 TYR A C 1
ATOM 1163 O O . TYR A 1 152 ? -11.201 -2.208 23.949 1.00 39.50 152 TYR A O 1
ATOM 1171 N N . LYS A 1 153 ? -12.766 -1.341 25.279 1.00 34.16 153 LYS A N 1
ATOM 1172 C CA . LYS A 1 153 ? -12.190 -1.842 26.526 1.00 34.16 153 LYS A CA 1
ATOM 1173 C C . LYS A 1 153 ? -13.337 -2.270 27.425 1.00 34.16 153 LYS A C 1
ATOM 1175 O O . LYS A 1 153 ? -13.942 -1.445 28.097 1.00 34.16 153 LYS A O 1
ATOM 1180 N N . ALA A 1 154 ? -13.621 -3.559 27.381 1.00 32.97 154 ALA A N 1
ATOM 1181 C CA . ALA A 1 154 ? -14.054 -4.323 28.533 1.00 32.97 154 ALA A CA 1
ATOM 1182 C C . ALA A 1 154 ? -13.376 -5.692 28.391 1.00 32.97 154 ALA A C 1
ATOM 1184 O O . ALA A 1 154 ? -13.644 -6.403 27.430 1.00 32.97 154 ALA A O 1
ATOM 1185 N N . GLU A 1 155 ? -12.383 -5.894 29.263 1.00 38.88 155 GLU A N 1
ATOM 1186 C CA . GLU A 1 155 ? -12.014 -7.129 29.975 1.00 38.88 155 GLU A CA 1
ATOM 1187 C C . GLU A 1 155 ? -11.888 -8.408 29.117 1.00 38.88 155 GLU A C 1
ATOM 1189 O O . GLU A 1 155 ? -12.817 -8.856 28.463 1.00 38.88 155 GLU A O 1
ATOM 1194 N N . LEU A 1 156 ? -10.736 -9.076 29.085 1.00 39.41 156 LEU A N 1
ATOM 1195 C CA . LEU A 1 156 ? -10.189 -9.806 30.229 1.00 39.41 156 LEU A CA 1
ATOM 1196 C C . LEU A 1 156 ? -8.671 -9.997 30.094 1.00 39.41 156 LEU A C 1
ATOM 1198 O O . LEU A 1 156 ? -8.137 -10.203 29.004 1.00 39.41 156 LEU A O 1
ATOM 1202 N N . GLU A 1 157 ? -8.002 -9.923 31.239 1.00 37.81 157 GLU A N 1
ATOM 1203 C CA . GLU A 1 157 ? -6.607 -10.294 31.448 1.00 37.81 157 GLU A CA 1
ATOM 1204 C C . GLU A 1 157 ? -6.368 -11.798 31.246 1.00 37.81 157 GLU A C 1
ATOM 1206 O O . GLU A 1 157 ? -7.233 -12.622 31.540 1.00 37.81 157 GLU A O 1
ATOM 1211 N N . GLY A 1 158 ? -5.131 -12.134 30.870 1.00 30.56 158 GLY A N 1
ATOM 1212 C CA . GLY A 1 158 ? -4.516 -13.426 31.177 1.00 30.56 158 GLY A CA 1
ATOM 1213 C C . GLY A 1 158 ? -4.103 -14.236 29.952 1.00 30.56 158 GLY A C 1
ATOM 1214 O O . GLY A 1 158 ? -4.943 -14.825 29.282 1.00 30.56 158 GLY A O 1
ATOM 1215 N N . GLY A 1 159 ? -2.794 -14.337 29.705 1.00 29.44 159 GLY A N 1
ATOM 1216 C CA . GLY A 1 159 ? -2.262 -15.359 28.802 1.00 29.44 159 GLY A CA 1
ATOM 1217 C C . GLY A 1 159 ? -0.946 -14.993 28.134 1.00 29.44 159 GLY A C 1
ATOM 1218 O O . GLY A 1 159 ? -0.920 -14.312 27.119 1.00 29.44 159 GLY A O 1
ATOM 1219 N N . SER A 1 160 ? 0.140 -15.478 28.719 1.00 31.42 160 SER A N 1
ATOM 1220 C CA . SER A 1 160 ? 1.491 -15.554 28.170 1.00 31.42 160 SER A CA 1
ATOM 1221 C C . SER A 1 160 ? 1.575 -16.309 26.837 1.00 31.42 160 SER A C 1
ATOM 1223 O O . SER A 1 160 ? 0.966 -17.368 26.712 1.00 31.42 160 SER A O 1
ATOM 1225 N N . GLY A 1 161 ? 2.485 -15.874 25.959 1.00 32.97 161 GLY A N 1
ATOM 1226 C CA . GLY A 1 161 ? 3.267 -16.791 25.123 1.00 32.97 161 GLY A CA 1
ATOM 1227 C C . GLY A 1 161 ? 3.107 -16.688 23.603 1.00 32.97 161 GLY A C 1
ATOM 1228 O O . GLY A 1 161 ? 2.008 -16.737 23.071 1.00 32.97 161 GLY A O 1
ATOM 1229 N N . GLU A 1 162 ? 4.282 -16.655 22.970 1.00 31.6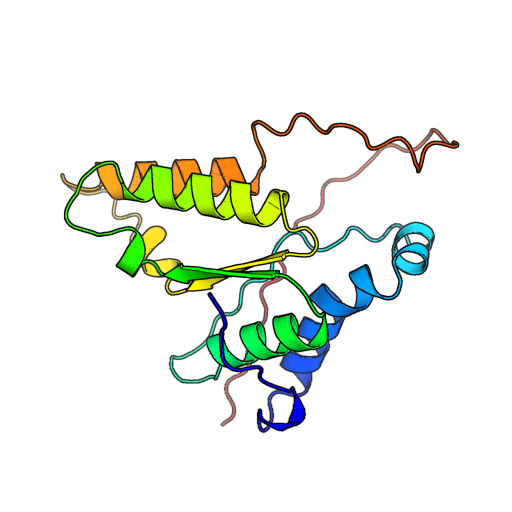9 162 GLU A N 1
ATOM 1230 C CA . GLU A 1 162 ? 4.642 -17.077 21.606 1.00 31.69 162 GLU A CA 1
ATOM 1231 C C . GLU A 1 162 ? 4.608 -16.062 20.446 1.00 31.69 162 GLU A C 1
ATOM 1233 O O . GLU A 1 162 ? 3.584 -15.609 19.940 1.00 31.69 162 GLU A O 1
ATOM 1238 N N . GLN A 1 163 ? 5.838 -15.757 20.011 1.00 43.62 163 GLN A N 1
ATOM 1239 C CA . GLN A 1 163 ? 6.235 -15.209 18.719 1.00 43.62 163 GLN A CA 1
ATOM 1240 C C . GLN A 1 163 ? 5.956 -16.238 17.622 1.00 43.62 163 GLN A C 1
ATOM 1242 O O . GLN A 1 163 ? 6.520 -17.319 17.728 1.00 43.62 163 GLN A O 1
ATOM 1247 N N . ILE A 1 164 ? 5.234 -15.901 16.543 1.00 33.81 164 ILE A N 1
ATOM 1248 C CA . ILE A 1 164 ? 5.408 -16.580 15.242 1.00 33.81 164 ILE A CA 1
ATOM 1249 C C . ILE A 1 164 ? 5.166 -15.600 14.073 1.00 33.81 164 ILE A C 1
ATOM 1251 O O . ILE A 1 164 ? 4.099 -15.004 13.936 1.00 33.81 164 ILE A O 1
ATOM 1255 N N . GLU A 1 165 ? 6.238 -15.420 13.299 1.00 38.75 165 GLU A N 1
ATOM 1256 C CA . GLU A 1 165 ? 6.404 -15.100 11.868 1.00 38.75 165 GLU A CA 1
ATOM 1257 C C . GLU A 1 165 ? 5.216 -14.491 11.091 1.00 38.75 165 GLU A C 1
ATOM 1259 O O . GLU A 1 165 ? 4.226 -15.146 10.770 1.00 38.75 165 GLU A O 1
ATOM 1264 N N . ASN A 1 166 ? 5.374 -13.222 10.690 1.00 32.41 166 ASN A N 1
ATOM 1265 C CA . ASN A 1 166 ? 4.484 -12.517 9.764 1.00 32.41 166 ASN A CA 1
ATOM 1266 C C . ASN A 1 166 ? 5.196 -12.232 8.432 1.00 32.41 166 ASN A C 1
ATOM 1268 O O . ASN A 1 166 ? 5.606 -11.105 8.174 1.00 32.41 166 ASN A O 1
ATOM 1272 N N . GLU A 1 167 ? 5.260 -13.231 7.557 1.00 34.31 167 GLU A N 1
ATOM 1273 C CA . GLU A 1 167 ? 5.418 -13.033 6.114 1.00 34.31 167 GLU A CA 1
ATOM 1274 C C . GLU A 1 167 ? 4.354 -13.875 5.405 1.00 34.31 167 GLU A C 1
ATOM 1276 O O . GLU A 1 167 ? 4.423 -15.099 5.351 1.00 34.31 167 GLU A O 1
ATOM 1281 N N . LYS A 1 168 ? 3.311 -13.222 4.881 1.00 36.81 168 LYS A N 1
ATOM 1282 C CA . LYS A 1 168 ? 2.405 -13.858 3.917 1.00 36.81 168 LYS A CA 1
ATOM 1283 C C . LYS A 1 168 ? 2.821 -13.419 2.521 1.00 36.81 168 LYS A C 1
ATOM 1285 O O . LYS A 1 168 ? 2.279 -12.455 1.983 1.00 36.81 168 LYS A O 1
ATOM 1290 N N . GLU A 1 169 ? 3.791 -14.124 1.946 1.00 32.12 169 GLU A N 1
ATOM 1291 C CA . GLU A 1 169 ? 4.106 -14.028 0.521 1.00 32.12 169 GLU A CA 1
ATOM 1292 C C . GLU A 1 169 ? 2.926 -14.556 -0.313 1.00 32.12 169 GLU A C 1
ATOM 1294 O O . GLU A 1 169 ? 2.429 -15.671 -0.126 1.00 32.12 169 GLU A O 1
ATOM 1299 N N . VAL A 1 170 ? 2.437 -13.744 -1.252 1.00 41.12 170 VAL A N 1
ATOM 1300 C CA . VAL A 1 170 ? 1.367 -14.131 -2.183 1.00 41.12 170 VAL A CA 1
ATOM 1301 C C . VAL A 1 170 ? 1.957 -14.901 -3.369 1.00 41.12 170 VAL A C 1
ATOM 1303 O O . VAL A 1 170 ? 2.239 -14.325 -4.412 1.00 41.12 170 VAL A O 1
ATOM 1306 N N . PHE A 1 171 ? 2.104 -16.221 -3.229 1.00 30.05 171 PHE A N 1
ATOM 1307 C CA . PHE A 1 171 ? 2.570 -17.110 -4.304 1.00 30.05 171 PHE A CA 1
ATOM 1308 C C . PHE A 1 171 ? 1.701 -17.042 -5.568 1.00 30.05 171 PHE A C 1
ATOM 1310 O O . PHE A 1 171 ? 0.524 -17.415 -5.537 1.00 30.05 171 PHE A O 1
ATOM 1317 N N . ILE A 1 172 ? 2.298 -16.584 -6.677 1.00 34.91 172 ILE A N 1
ATOM 1318 C CA . ILE A 1 172 ? 1.738 -16.668 -8.033 1.00 34.91 172 ILE A CA 1
ATOM 1319 C C . ILE A 1 172 ? 2.383 -17.865 -8.753 1.00 34.91 172 ILE A C 1
ATOM 1321 O O . ILE A 1 172 ? 3.554 -17.773 -9.135 1.00 34.91 172 ILE A O 1
ATOM 1325 N N . PRO A 1 173 ? 1.667 -18.985 -8.962 1.00 28.39 173 PRO A N 1
ATOM 1326 C CA . PRO A 1 173 ? 2.187 -20.091 -9.758 1.00 28.39 173 PRO A CA 1
ATOM 1327 C C . PRO A 1 173 ? 2.299 -19.697 -11.239 1.00 28.39 173 PRO A C 1
ATOM 1329 O O . PRO A 1 173 ? 1.429 -19.022 -11.789 1.00 28.39 173 PRO A O 1
ATOM 1332 N N . ARG A 1 174 ? 3.376 -20.145 -11.899 1.00 27.73 174 ARG A N 1
ATOM 1333 C CA . ARG A 1 174 ? 3.511 -20.076 -13.362 1.00 27.73 174 ARG A CA 1
ATOM 1334 C C . ARG A 1 174 ? 2.513 -21.051 -13.986 1.00 27.73 174 ARG A C 1
ATOM 1336 O O . ARG A 1 174 ? 2.583 -22.246 -13.711 1.00 27.73 174 ARG A O 1
ATOM 1343 N N . THR A 1 175 ? 1.618 -20.561 -14.833 1.00 39.84 175 THR A N 1
ATOM 1344 C CA . THR A 1 175 ? 0.853 -21.417 -15.747 1.00 39.84 175 THR A CA 1
ATOM 1345 C C . THR A 1 175 ? 1.782 -21.871 -16.873 1.00 39.84 175 THR A C 1
ATOM 1347 O O . THR A 1 175 ? 2.466 -21.032 -17.465 1.00 39.84 175 THR A O 1
ATOM 1350 N N . SER A 1 176 ? 1.857 -23.188 -17.091 1.00 38.81 176 SER A N 1
ATOM 1351 C CA . SER A 1 176 ? 2.529 -23.813 -18.245 1.00 38.81 176 SER A CA 1
ATOM 1352 C C . SER A 1 176 ? 1.759 -23.587 -19.538 1.00 38.81 176 SER A C 1
ATOM 1354 O O . SER A 1 176 ? 0.526 -23.389 -19.445 1.00 38.81 176 SER A O 1
#